Protein AF-A0A067THV4-F1 (afdb_monomer)

Structure (mmCIF, N/CA/C/O backbone):
data_AF-A0A067THV4-F1
#
_entry.id   AF-A0A067THV4-F1
#
loop_
_atom_site.group_PDB
_atom_site.id
_atom_site.type_symbol
_atom_site.label_atom_id
_atom_site.label_alt_id
_atom_site.label_comp_id
_atom_site.label_asym_id
_atom_site.label_entity_id
_atom_site.label_seq_id
_atom_site.pdbx_PDB_ins_code
_atom_site.Cartn_x
_atom_site.Cartn_y
_atom_site.Cartn_z
_atom_site.occupancy
_atom_site.B_iso_or_equiv
_atom_site.auth_seq_id
_atom_site.auth_comp_id
_atom_site.auth_asym_id
_atom_site.auth_atom_id
_atom_site.pdbx_PDB_model_num
ATOM 1 N N . MET A 1 1 ? 34.637 21.211 -22.367 1.00 72.75 1 MET A N 1
ATOM 2 C CA . MET A 1 1 ? 34.154 20.848 -21.027 1.00 72.75 1 MET A CA 1
ATOM 3 C C . MET A 1 1 ? 33.190 19.700 -21.210 1.00 72.75 1 MET A C 1
ATOM 5 O O . MET A 1 1 ? 32.245 19.847 -21.982 1.00 72.75 1 MET A O 1
ATOM 9 N N . ARG A 1 2 ? 33.504 18.542 -20.641 1.00 87.00 2 ARG A N 1
ATOM 10 C CA . ARG A 1 2 ? 32.624 17.372 -20.680 1.00 87.00 2 ARG A CA 1
ATOM 11 C C . ARG A 1 2 ? 31.538 17.516 -19.606 1.00 87.00 2 ARG A C 1
ATOM 13 O O . ARG A 1 2 ? 31.714 18.287 -18.666 1.00 87.00 2 ARG A O 1
ATOM 20 N N . VAL A 1 3 ? 30.398 16.843 -19.761 1.00 80.56 3 VAL A N 1
ATOM 21 C CA . VAL A 1 3 ? 29.237 17.043 -18.867 1.00 80.56 3 VAL A CA 1
ATOM 22 C C . VAL A 1 3 ? 29.552 16.629 -17.423 1.00 80.56 3 VAL A C 1
ATOM 24 O O . VAL A 1 3 ? 29.061 17.236 -16.476 1.00 80.56 3 VAL A O 1
ATOM 27 N N . GLU A 1 4 ? 30.442 15.651 -17.264 1.00 88.94 4 GLU A N 1
ATOM 28 C CA . GLU A 1 4 ? 30.955 15.153 -15.990 1.00 88.94 4 GLU A CA 1
ATOM 29 C C . GLU A 1 4 ? 31.920 16.121 -15.284 1.00 88.94 4 GLU A C 1
ATOM 31 O O . GLU A 1 4 ? 32.164 15.976 -14.092 1.00 88.94 4 GLU A O 1
ATOM 36 N N . GLU A 1 5 ? 32.456 17.117 -15.996 1.00 90.69 5 GLU A N 1
ATOM 37 C CA . GLU A 1 5 ? 33.380 18.124 -15.449 1.00 90.69 5 GLU A CA 1
ATOM 38 C C . GLU A 1 5 ? 32.636 19.348 -14.881 1.00 90.69 5 GLU A C 1
ATOM 40 O O . GLU A 1 5 ? 33.253 20.236 -14.290 1.00 90.69 5 GLU A O 1
ATOM 45 N N . GLY A 1 6 ? 31.317 19.424 -15.085 1.00 90.56 6 GLY A N 1
ATOM 46 C CA . GLY A 1 6 ? 30.455 20.462 -14.525 1.00 90.56 6 GLY A CA 1
ATOM 47 C C . GLY A 1 6 ? 30.050 20.183 -13.075 1.00 90.56 6 GLY A C 1
ATOM 48 O O . GLY A 1 6 ? 30.136 19.055 -12.590 1.00 90.56 6 GLY A O 1
ATOM 49 N N . PHE A 1 7 ? 29.561 21.217 -12.383 1.00 91.62 7 PHE A N 1
ATOM 50 C CA . PHE A 1 7 ? 28.980 21.074 -11.046 1.00 91.62 7 PHE A CA 1
ATOM 51 C C . PHE A 1 7 ? 27.815 20.076 -11.065 1.00 91.62 7 PHE A C 1
ATOM 53 O O . PHE A 1 7 ? 26.866 20.244 -11.831 1.00 91.62 7 PHE A O 1
ATOM 60 N N . GLN A 1 8 ? 27.882 19.067 -10.197 1.00 89.50 8 GLN A N 1
ATOM 61 C CA . GLN A 1 8 ? 26.819 18.085 -10.014 1.00 89.50 8 GLN A CA 1
ATOM 62 C C . GLN A 1 8 ? 26.039 18.425 -8.738 1.00 89.50 8 GLN A C 1
ATOM 64 O O . GLN A 1 8 ? 26.651 18.503 -7.667 1.00 89.50 8 GLN A O 1
ATOM 69 N N . PRO A 1 9 ? 24.714 18.641 -8.810 1.00 90.56 9 PRO A N 1
ATOM 70 C CA . PRO A 1 9 ? 23.911 18.845 -7.614 1.00 90.56 9 PRO A CA 1
ATOM 71 C C . PRO A 1 9 ? 23.927 17.581 -6.748 1.00 90.56 9 PRO A C 1
ATOM 73 O O . PRO A 1 9 ? 23.846 16.463 -7.257 1.00 90.56 9 PRO A O 1
ATOM 76 N N . ILE A 1 10 ? 24.016 17.761 -5.430 1.00 89.94 10 ILE A N 1
ATOM 77 C CA . ILE A 1 10 ? 23.895 16.656 -4.476 1.00 89.94 10 ILE A CA 1
ATOM 78 C C . ILE A 1 10 ? 22.423 16.214 -4.473 1.00 89.94 10 ILE A C 1
ATOM 80 O O . ILE A 1 10 ? 21.554 17.068 -4.265 1.00 89.94 10 ILE A O 1
ATOM 84 N N . PRO A 1 11 ? 22.118 14.925 -4.710 1.00 86.06 11 PRO A N 1
ATOM 85 C CA . PRO A 1 11 ? 20.751 14.428 -4.634 1.00 86.06 11 PRO A CA 1
ATOM 86 C C . PRO A 1 11 ? 20.144 14.674 -3.252 1.00 86.06 11 PRO A C 1
ATOM 88 O O . PRO A 1 11 ? 20.827 14.556 -2.233 1.00 86.06 11 PRO A O 1
ATOM 91 N N . PHE A 1 12 ? 18.853 14.998 -3.219 1.00 86.00 12 PHE A N 1
ATOM 92 C CA . PHE A 1 12 ? 18.123 15.105 -1.963 1.00 86.00 12 PHE A CA 1
ATOM 93 C C . PHE A 1 12 ? 18.044 13.724 -1.300 1.00 86.00 12 PHE A C 1
ATOM 95 O O . PHE A 1 12 ? 17.680 12.742 -1.949 1.00 86.00 12 PHE A O 1
ATOM 102 N N . LEU A 1 13 ? 18.426 13.647 -0.025 1.00 83.38 13 LEU A N 1
ATOM 103 C CA . LEU A 1 13 ? 18.338 12.420 0.756 1.00 83.38 13 LEU A CA 1
ATOM 104 C C . LEU A 1 13 ? 16.992 12.394 1.469 1.00 83.38 13 LEU A C 1
ATOM 106 O O . LEU A 1 13 ? 16.723 13.223 2.333 1.00 83.38 13 LEU A O 1
ATOM 110 N N . GLU A 1 14 ? 16.161 11.430 1.097 1.00 84.12 14 GLU A N 1
ATOM 111 C CA . GLU A 1 14 ? 14.929 11.121 1.812 1.00 84.12 14 GLU A CA 1
ATOM 112 C C . GLU A 1 14 ? 15.206 9.994 2.805 1.00 84.12 14 GLU A C 1
ATOM 114 O O . GLU A 1 14 ? 15.799 8.981 2.434 1.00 84.12 14 GLU A O 1
ATOM 119 N N . GLU A 1 15 ? 14.795 10.167 4.062 1.00 90.00 15 GLU A N 1
ATOM 120 C CA . GLU A 1 15 ? 15.000 9.157 5.103 1.00 90.00 15 GLU A CA 1
ATOM 121 C C . GLU A 1 15 ? 13.780 8.243 5.253 1.00 90.00 15 GLU A C 1
ATOM 123 O O . GLU A 1 15 ? 13.718 7.166 4.667 1.00 90.00 15 GLU A O 1
ATOM 128 N N . ASN A 1 16 ? 12.795 8.646 6.055 1.00 95.81 16 ASN A N 1
ATOM 129 C CA . ASN A 1 16 ? 11.623 7.837 6.359 1.00 95.81 16 ASN A CA 1
ATOM 130 C C . ASN A 1 16 ? 10.357 8.626 6.041 1.00 95.81 16 ASN A C 1
ATOM 132 O O . ASN A 1 16 ? 10.094 9.662 6.648 1.00 95.81 16 ASN A O 1
ATOM 136 N N . ALA A 1 17 ? 9.541 8.086 5.135 1.00 95.94 17 ALA A N 1
ATOM 137 C CA . ALA A 1 17 ? 8.349 8.761 4.628 1.00 95.94 17 ALA A CA 1
ATOM 138 C C . ALA A 1 17 ? 7.335 9.140 5.725 1.00 95.94 17 ALA A C 1
ATOM 140 O O . ALA A 1 17 ? 6.534 10.045 5.529 1.00 95.94 17 ALA A O 1
ATOM 141 N N . TYR A 1 18 ? 7.347 8.457 6.877 1.00 97.94 18 TYR A N 1
ATOM 142 C CA . TYR A 1 18 ? 6.470 8.777 8.000 1.00 97.94 18 TYR A CA 1
ATOM 143 C C . TYR A 1 18 ? 7.062 9.828 8.939 1.00 97.94 18 TYR A C 1
ATOM 145 O O . TYR A 1 18 ? 6.347 10.744 9.333 1.00 97.94 18 TYR A O 1
ATOM 153 N N . THR A 1 19 ? 8.330 9.696 9.346 1.00 97.06 19 THR A N 1
ATOM 154 C CA . THR A 1 19 ? 8.914 10.626 10.332 1.00 97.06 19 THR A CA 1
ATOM 155 C C . THR A 1 19 ? 9.273 11.975 9.730 1.00 97.06 19 THR A C 1
ATOM 157 O O . THR A 1 19 ? 9.206 12.970 10.446 1.00 97.06 19 THR A O 1
ATOM 160 N N . GLU A 1 20 ? 9.597 11.999 8.437 1.00 95.31 20 GLU A N 1
ATOM 161 C CA . GLU A 1 20 ? 9.913 13.223 7.697 1.00 95.31 20 GLU A CA 1
ATOM 162 C C . GLU A 1 20 ? 8.662 13.945 7.178 1.00 95.31 20 GLU A C 1
ATOM 164 O O . GLU A 1 20 ? 8.755 15.086 6.726 1.00 95.31 20 GLU A O 1
ATOM 169 N N . ASP A 1 21 ? 7.475 13.328 7.262 1.00 96.19 21 ASP A N 1
ATOM 170 C CA . ASP A 1 21 ? 6.233 14.035 6.952 1.00 96.19 21 ASP A CA 1
ATOM 171 C C . ASP A 1 21 ? 5.972 15.108 8.031 1.00 96.19 21 ASP A C 1
ATOM 173 O O . ASP A 1 21 ? 5.821 14.785 9.217 1.00 96.19 21 ASP A O 1
ATOM 177 N N . PRO A 1 22 ? 5.872 16.396 7.652 1.00 95.50 22 PRO A N 1
ATOM 178 C CA . PRO A 1 22 ? 5.784 17.494 8.611 1.00 95.50 22 PRO A CA 1
ATOM 179 C C . PRO A 1 22 ? 4.465 17.527 9.398 1.00 95.50 22 PRO A C 1
ATOM 181 O O . PRO A 1 22 ? 4.359 18.240 10.400 1.00 95.50 22 PRO A O 1
ATOM 184 N N . VAL A 1 23 ? 3.434 16.803 8.954 1.00 97.69 23 VAL A N 1
ATOM 185 C CA . VAL A 1 23 ? 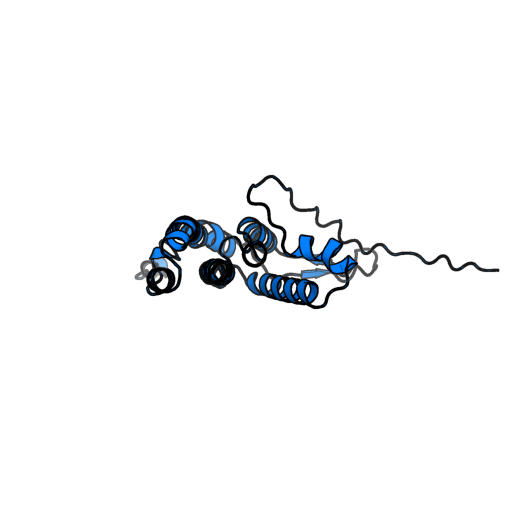2.068 16.911 9.482 1.00 97.69 23 VAL A CA 1
ATOM 186 C C . VAL A 1 23 ? 1.540 15.575 9.987 1.00 97.69 23 VAL A C 1
ATOM 188 O O . VAL A 1 23 ? 0.909 15.541 11.048 1.00 97.69 23 VAL A O 1
ATOM 191 N N . LEU A 1 24 ? 1.772 14.481 9.263 1.00 97.75 24 LEU A N 1
ATOM 192 C CA . LEU A 1 24 ? 1.108 13.200 9.482 1.00 97.75 24 LEU A CA 1
ATOM 193 C C . LEU A 1 24 ? 1.295 12.656 10.911 1.00 97.75 24 LEU A C 1
ATOM 195 O O . LEU A 1 24 ? 0.271 12.398 11.554 1.00 97.75 24 LEU A O 1
ATOM 199 N N . PRO A 1 25 ? 2.512 12.550 11.490 1.00 97.75 25 PRO A N 1
ATOM 200 C CA . PRO A 1 25 ? 2.673 12.034 12.853 1.00 97.75 25 PRO A CA 1
ATOM 201 C C . PRO A 1 25 ? 1.935 12.874 13.902 1.00 97.75 25 PRO A C 1
ATOM 203 O O . PRO A 1 25 ? 1.222 12.346 14.761 1.00 97.75 25 PRO A O 1
ATOM 206 N N . SER A 1 26 ? 2.056 14.201 13.803 1.00 97.75 26 SER A N 1
ATOM 207 C CA . SER A 1 26 ? 1.404 15.152 14.711 1.00 97.75 26 SER A CA 1
ATOM 208 C C . SER A 1 26 ? -0.121 15.110 14.588 1.00 97.75 26 SER A C 1
ATOM 210 O O . SER A 1 26 ? -0.836 15.198 15.591 1.00 97.75 26 SER A O 1
ATOM 212 N N . LEU A 1 27 ? -0.638 14.936 13.369 1.00 98.06 27 LEU A N 1
ATOM 213 C CA . LEU A 1 27 ? -2.065 14.802 13.104 1.00 98.06 27 LEU A CA 1
ATOM 214 C C . LEU A 1 27 ? -2.627 13.507 13.697 1.00 98.06 27 LEU A C 1
ATOM 216 O O . LEU A 1 27 ? -3.656 13.554 14.376 1.00 98.06 27 LEU A O 1
ATOM 220 N N . LEU A 1 28 ? -1.958 12.370 13.490 1.00 98.06 28 LEU A N 1
ATOM 221 C CA . LEU A 1 28 ? -2.397 11.081 14.031 1.00 98.06 28 LEU A CA 1
ATOM 222 C C . LEU A 1 28 ? -2.377 11.083 15.559 1.00 98.06 28 LEU A C 1
ATOM 224 O O . LEU A 1 28 ? -3.364 10.690 16.175 1.00 98.06 28 LEU A O 1
ATOM 228 N N . LYS A 1 29 ? -1.321 11.627 16.176 1.00 97.50 29 LYS A N 1
ATOM 229 C CA . LYS A 1 29 ? -1.223 11.765 17.636 1.00 97.50 29 LYS A CA 1
ATOM 230 C C . LYS A 1 29 ? -2.372 12.579 18.243 1.00 97.50 29 LYS A C 1
ATOM 232 O O . LYS A 1 29 ? -2.762 12.334 19.380 1.00 97.50 29 LYS A O 1
ATOM 237 N N . ARG A 1 30 ?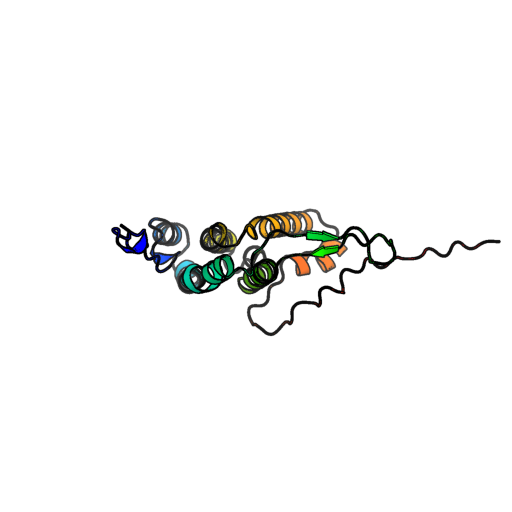 -2.908 13.561 17.506 1.00 97.56 30 ARG A N 1
ATOM 238 C CA . ARG A 1 30 ? -4.024 14.413 17.955 1.00 97.56 30 ARG A CA 1
ATOM 239 C C . ARG A 1 30 ? -5.402 13.799 17.702 1.00 97.56 30 ARG A C 1
ATOM 241 O O . ARG A 1 30 ? -6.339 14.107 18.431 1.00 97.56 30 ARG A O 1
ATOM 248 N N . THR A 1 31 ? -5.546 13.004 16.645 1.00 97.25 31 THR A N 1
ATOM 249 C CA . THR A 1 31 ? -6.852 12.519 16.160 1.00 97.25 31 THR A CA 1
ATOM 250 C C . THR A 1 31 ? -7.160 11.076 16.550 1.00 97.25 31 THR A C 1
ATOM 252 O O . THR A 1 31 ? -8.319 10.668 16.487 1.00 97.25 31 THR A O 1
ATOM 255 N N . ILE A 1 32 ? -6.153 10.307 16.964 1.00 97.56 32 ILE A N 1
ATOM 256 C CA . ILE A 1 32 ? -6.287 8.911 17.381 1.00 97.56 32 ILE A CA 1
ATOM 257 C C . ILE A 1 32 ? -6.033 8.8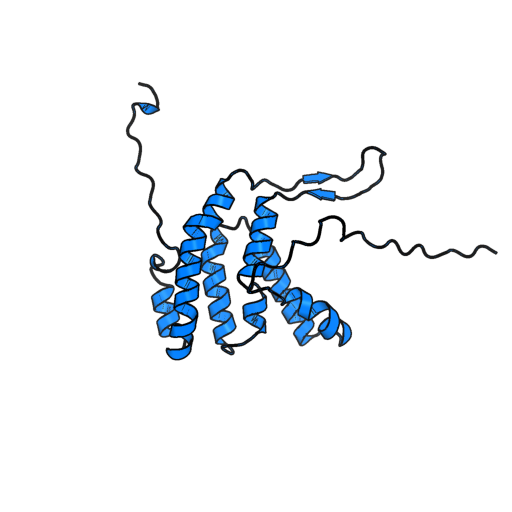14 18.895 1.00 97.56 32 ILE A C 1
ATOM 259 O O . ILE A 1 32 ? -5.068 9.407 19.382 1.00 97.56 32 ILE A O 1
ATOM 263 N N . PRO A 1 33 ? -6.855 8.062 19.656 1.00 98.12 33 PRO A N 1
ATOM 264 C CA . PRO A 1 33 ? -6.625 7.809 21.073 1.00 98.12 33 PRO A CA 1
ATOM 265 C C . PRO A 1 33 ? -5.209 7.302 21.351 1.00 98.12 33 PRO A C 1
ATOM 267 O O . PRO A 1 33 ? -4.705 6.431 20.643 1.00 98.12 33 PRO A O 1
ATOM 270 N N . THR A 1 34 ? -4.589 7.802 22.421 1.00 98.12 34 THR A N 1
ATOM 271 C CA . THR A 1 34 ? -3.183 7.523 22.759 1.00 98.12 34 THR A CA 1
ATOM 272 C C . THR A 1 34 ? -2.849 6.032 22.796 1.00 98.12 34 THR A C 1
ATOM 274 O O . THR A 1 34 ? -1.803 5.640 22.288 1.00 98.12 34 THR A O 1
ATOM 277 N N . SER A 1 35 ? -3.735 5.197 23.351 1.00 97.81 35 SER A N 1
ATOM 278 C CA . SER A 1 35 ? -3.538 3.742 23.416 1.00 97.81 35 SER A CA 1
ATOM 279 C C . SER A 1 35 ? -3.438 3.104 22.029 1.00 97.81 35 SER A C 1
ATOM 281 O O . SER A 1 35 ? -2.560 2.284 21.790 1.00 97.81 35 SER A O 1
ATOM 283 N N . ILE A 1 36 ? -4.293 3.524 21.094 1.00 98.00 36 ILE A N 1
ATOM 284 C CA . ILE A 1 36 ? -4.290 3.038 19.710 1.00 98.00 36 ILE A CA 1
ATOM 285 C C . ILE A 1 36 ? -3.069 3.584 18.967 1.00 98.00 36 ILE A C 1
ATOM 287 O O . ILE A 1 36 ? -2.392 2.835 18.267 1.00 98.00 36 ILE A O 1
ATOM 291 N N . PHE A 1 37 ? -2.762 4.874 19.135 1.00 98.19 37 PHE A N 1
ATOM 292 C CA . PHE A 1 37 ? -1.610 5.511 18.494 1.00 98.19 37 PHE A CA 1
ATOM 293 C C . PHE A 1 37 ? -0.296 4.800 18.849 1.00 98.19 37 PHE A C 1
ATOM 295 O O . PHE A 1 37 ? 0.498 4.509 17.958 1.00 98.19 37 PHE A O 1
ATOM 302 N N . GLN A 1 38 ? -0.108 4.441 20.123 1.00 97.88 38 GLN A N 1
ATOM 303 C CA . GLN A 1 38 ? 1.061 3.688 20.591 1.00 97.88 38 GLN A CA 1
ATOM 304 C C . GLN A 1 38 ? 1.197 2.304 19.938 1.00 97.88 38 GLN A C 1
ATOM 306 O O . GLN A 1 38 ? 2.316 1.820 19.785 1.00 97.88 38 GLN A O 1
ATOM 311 N N . GLU A 1 39 ? 0.091 1.676 19.528 1.00 97.44 39 GLU A N 1
ATOM 312 C CA . GLU A 1 39 ? 0.132 0.400 18.808 1.00 97.44 39 GLU A CA 1
ATOM 313 C C . GLU A 1 39 ? 0.446 0.554 17.314 1.00 97.44 39 GLU A C 1
ATOM 315 O O . GLU A 1 39 ? 1.145 -0.291 16.755 1.00 97.44 39 GLU A O 1
ATOM 320 N N . ILE A 1 40 ? -0.076 1.593 16.649 1.00 97.62 40 ILE A N 1
ATOM 321 C CA . ILE A 1 40 ? 0.049 1.740 15.186 1.00 97.62 40 ILE A CA 1
ATOM 322 C C . ILE A 1 40 ? 1.298 2.514 14.752 1.00 97.62 40 ILE A C 1
ATOM 324 O O . ILE A 1 40 ? 1.806 2.286 13.656 1.00 97.62 40 ILE A O 1
ATOM 328 N N . GLU A 1 41 ? 1.810 3.425 15.584 1.00 98.19 41 GLU A N 1
ATOM 329 C CA . GLU A 1 41 ? 2.965 4.263 15.242 1.00 98.19 41 GLU A CA 1
ATOM 330 C C . GLU A 1 41 ? 4.231 3.442 14.925 1.00 98.19 41 GLU A C 1
ATOM 332 O O . GLU A 1 41 ? 4.905 3.771 13.944 1.00 98.19 41 GLU A O 1
ATOM 337 N N . PRO A 1 42 ? 4.569 2.364 15.666 1.00 98.44 42 PRO A N 1
ATOM 338 C CA . PRO A 1 42 ? 5.707 1.520 15.310 1.00 98.44 42 PRO A CA 1
ATOM 339 C C . PRO A 1 42 ? 5.582 0.901 13.911 1.00 98.44 42 PRO A C 1
ATOM 341 O O . PRO A 1 42 ? 6.576 0.847 13.185 1.00 98.44 42 PRO A O 1
ATOM 344 N N . ASP A 1 43 ? 4.375 0.483 13.504 1.00 97.88 43 ASP A N 1
ATOM 345 C CA . ASP A 1 43 ? 4.156 -0.050 12.154 1.00 97.88 43 ASP A CA 1
ATOM 346 C C . ASP A 1 43 ? 4.299 1.035 11.087 1.00 97.88 43 ASP A C 1
ATOM 348 O O . ASP A 1 43 ? 4.932 0.797 10.064 1.00 97.88 43 ASP A O 1
ATOM 352 N N . LEU A 1 44 ? 3.781 2.241 11.337 1.00 98.25 44 LEU A N 1
ATOM 353 C CA . LEU A 1 44 ? 3.910 3.376 10.417 1.00 98.25 44 LEU A CA 1
ATOM 354 C C . LEU A 1 44 ? 5.371 3.800 10.227 1.00 98.25 44 LEU A C 1
ATOM 356 O O . LEU A 1 44 ? 5.787 4.045 9.099 1.00 98.25 44 LEU A O 1
ATOM 360 N N . LYS A 1 45 ? 6.175 3.815 11.299 1.00 98.25 45 LYS A N 1
ATOM 361 C CA . LYS A 1 45 ? 7.624 4.073 11.221 1.00 98.25 45 LYS A CA 1
ATOM 362 C C . LYS A 1 45 ? 8.347 2.996 10.420 1.00 98.25 45 LYS A C 1
ATOM 364 O O . LYS A 1 45 ? 9.141 3.333 9.544 1.00 98.25 45 LYS A O 1
ATOM 369 N N . ARG A 1 46 ? 8.066 1.714 10.686 1.00 97.81 46 ARG A N 1
ATOM 370 C CA . ARG A 1 46 ? 8.623 0.595 9.906 1.00 97.81 46 ARG A CA 1
ATOM 371 C C . ARG A 1 46 ? 8.252 0.736 8.431 1.00 97.81 46 ARG A C 1
ATOM 373 O O . ARG A 1 46 ? 9.125 0.663 7.573 1.00 97.81 46 ARG A O 1
ATOM 380 N N . PHE A 1 47 ? 6.972 0.947 8.147 1.00 97.31 47 PHE A N 1
ATOM 381 C CA . PHE A 1 47 ? 6.468 1.014 6.784 1.00 97.31 47 PHE A CA 1
ATOM 382 C C . PHE A 1 47 ? 7.012 2.235 6.033 1.00 97.31 47 PHE A C 1
ATOM 384 O O . PHE A 1 47 ? 7.420 2.102 4.886 1.00 97.31 47 PHE A O 1
ATOM 391 N N . GLY A 1 48 ? 7.131 3.392 6.689 1.00 97.38 48 GLY A N 1
ATOM 392 C CA . GLY A 1 48 ? 7.752 4.584 6.107 1.00 97.38 48 GLY A CA 1
ATOM 393 C C . GLY A 1 48 ? 9.229 4.395 5.735 1.00 97.38 48 GLY A C 1
ATOM 394 O O . GLY A 1 48 ? 9.673 4.943 4.730 1.00 97.38 48 GLY A O 1
ATOM 395 N N . ALA A 1 49 ? 9.982 3.574 6.479 1.00 96.56 49 ALA A N 1
ATOM 396 C CA . ALA A 1 49 ? 11.342 3.186 6.090 1.00 96.56 49 ALA A CA 1
ATOM 397 C C . ALA A 1 49 ? 11.345 2.206 4.901 1.00 96.56 49 ALA A C 1
ATOM 399 O O . ALA A 1 49 ? 12.200 2.285 4.019 1.00 96.56 49 ALA A O 1
ATOM 400 N N . GLU A 1 50 ? 10.382 1.281 4.851 1.00 95.44 50 GLU A N 1
ATOM 401 C CA . GLU A 1 50 ? 10.234 0.324 3.748 1.00 95.44 50 GLU A CA 1
ATOM 402 C C . GLU A 1 50 ? 9.859 1.011 2.427 1.00 95.44 50 GLU A C 1
ATOM 404 O O . GLU A 1 50 ? 10.353 0.604 1.373 1.00 95.44 50 GLU A O 1
ATOM 409 N N . VAL A 1 51 ? 9.058 2.082 2.478 1.00 95.25 51 VAL A N 1
ATOM 410 C CA . VAL A 1 51 ? 8.731 2.917 1.310 1.00 95.25 51 VAL A CA 1
ATOM 411 C C . VAL A 1 51 ? 10.005 3.415 0.628 1.00 95.25 51 VAL A C 1
ATOM 413 O O . VAL A 1 51 ? 10.216 3.160 -0.557 1.00 95.25 51 VAL A O 1
ATOM 416 N N . VAL A 1 52 ? 10.890 4.055 1.389 1.00 93.56 52 VAL A N 1
ATOM 417 C CA . VAL A 1 52 ? 12.103 4.676 0.841 1.00 93.56 52 VAL A CA 1
ATOM 418 C C . VAL A 1 52 ? 13.139 3.631 0.419 1.00 93.56 52 VAL A C 1
ATOM 420 O O . VAL A 1 52 ? 13.810 3.795 -0.596 1.00 93.56 52 VAL A O 1
ATOM 423 N N . THR A 1 53 ? 13.266 2.531 1.166 1.00 92.00 53 THR A N 1
ATOM 424 C CA . THR A 1 53 ? 14.327 1.535 0.928 1.00 92.00 53 THR A CA 1
ATOM 425 C C . THR A 1 53 ? 13.957 0.456 -0.083 1.00 92.00 53 THR A C 1
ATOM 427 O O . THR 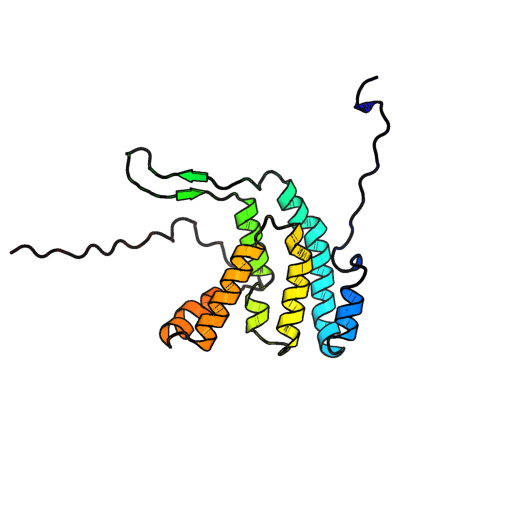A 1 53 ? 14.792 0.062 -0.892 1.00 92.00 53 THR A O 1
ATOM 430 N N . THR A 1 54 ? 12.728 -0.060 -0.032 1.00 91.44 54 THR A N 1
ATOM 431 C CA . THR A 1 54 ? 12.310 -1.246 -0.796 1.00 91.44 54 THR A CA 1
ATOM 432 C C . THR A 1 54 ? 11.361 -0.875 -1.924 1.00 91.44 54 THR A C 1
ATOM 434 O O . THR A 1 54 ? 11.570 -1.286 -3.063 1.00 91.44 54 THR A O 1
ATOM 437 N N . ILE A 1 55 ? 10.321 -0.094 -1.627 1.00 92.94 55 ILE A N 1
ATOM 438 C CA . ILE A 1 55 ? 9.255 0.224 -2.591 1.00 92.94 55 ILE A CA 1
ATOM 439 C C . ILE A 1 55 ? 9.798 1.131 -3.694 1.00 92.94 55 ILE A C 1
ATOM 441 O O . ILE A 1 55 ? 9.633 0.822 -4.873 1.00 92.94 55 ILE A O 1
ATOM 445 N N . ARG A 1 56 ? 10.522 2.187 -3.321 1.00 92.25 56 ARG A N 1
ATOM 446 C CA . ARG A 1 56 ? 11.166 3.088 -4.279 1.00 92.25 56 ARG A CA 1
ATOM 447 C C . ARG A 1 56 ? 12.248 2.393 -5.098 1.00 92.25 56 ARG A C 1
ATOM 449 O O . ARG A 1 56 ? 12.254 2.490 -6.319 1.00 92.25 56 ARG A O 1
ATOM 456 N N . ALA A 1 57 ? 13.093 1.589 -4.452 1.00 91.38 57 ALA A N 1
ATOM 457 C CA . ALA A 1 57 ? 14.093 0.794 -5.163 1.00 91.38 57 ALA A CA 1
ATOM 458 C C . ALA A 1 57 ? 13.450 -0.159 -6.187 1.00 91.38 57 ALA A C 1
ATOM 460 O O . ALA A 1 57 ? 13.971 -0.322 -7.288 1.00 91.38 57 ALA A O 1
ATOM 461 N N . LEU A 1 58 ? 12.301 -0.762 -5.864 1.00 92.19 58 LEU A N 1
ATOM 462 C CA . LEU A 1 58 ? 11.543 -1.586 -6.804 1.00 92.19 58 LEU A CA 1
ATOM 463 C C . LEU A 1 58 ? 10.982 -0.761 -7.971 1.00 92.19 58 LEU A C 1
ATOM 465 O O . LEU A 1 58 ? 11.072 -1.212 -9.117 1.00 92.19 58 LEU A O 1
ATOM 469 N N . ALA A 1 59 ? 10.442 0.431 -7.702 1.00 89.62 59 ALA A N 1
ATOM 470 C CA . ALA A 1 59 ? 9.965 1.350 -8.735 1.00 89.62 59 ALA A CA 1
ATOM 471 C C . ALA A 1 59 ? 11.081 1.689 -9.740 1.00 89.62 59 ALA A C 1
ATOM 473 O O . ALA A 1 59 ? 10.861 1.599 -10.949 1.00 89.62 59 ALA A O 1
ATOM 474 N N . ASP A 1 60 ? 12.289 1.948 -9.236 1.00 89.06 60 ASP A N 1
ATOM 475 C CA . ASP A 1 60 ? 13.447 2.376 -10.029 1.00 89.06 60 ASP A CA 1
ATOM 476 C C . ASP A 1 60 ? 14.260 1.214 -10.631 1.00 89.06 60 ASP A C 1
ATOM 478 O O . ASP A 1 60 ? 15.100 1.418 -11.507 1.00 89.06 60 ASP A O 1
ATOM 482 N N . SER A 1 61 ? 14.004 -0.031 -10.215 1.00 88.75 61 SER A N 1
ATOM 483 C CA . SER A 1 61 ? 14.797 -1.221 -10.586 1.00 88.75 61 SER A CA 1
ATOM 484 C C . SER A 1 61 ? 14.741 -1.632 -12.068 1.00 88.75 61 SER A C 1
ATOM 486 O O . SER A 1 61 ? 15.294 -2.666 -12.445 1.00 88.75 61 SER A O 1
ATOM 488 N N . GLY A 1 62 ? 14.009 -0.903 -12.916 1.00 90.62 62 GLY A N 1
ATOM 489 C CA . GLY A 1 62 ? 13.720 -1.295 -14.302 1.00 90.62 62 GLY A CA 1
ATOM 490 C C . GLY A 1 62 ? 12.773 -2.498 -14.431 1.00 90.62 62 GLY A C 1
ATOM 491 O O . GLY A 1 62 ? 12.349 -2.837 -15.537 1.00 90.62 62 GLY A O 1
ATOM 492 N N . LYS A 1 63 ? 12.376 -3.127 -13.314 1.00 91.81 63 LYS A N 1
ATOM 493 C CA . LYS A 1 63 ? 11.351 -4.182 -13.276 1.00 91.81 63 LYS A CA 1
ATOM 494 C C . LYS A 1 63 ? 9.932 -3.652 -13.457 1.00 91.81 63 LYS A C 1
ATOM 496 O O . LYS A 1 63 ? 9.012 -4.457 -13.605 1.00 91.81 63 LYS A O 1
ATOM 501 N N . CYS A 1 64 ? 9.746 -2.335 -13.416 1.00 92.75 64 CYS A N 1
ATOM 502 C CA . CYS A 1 64 ? 8.476 -1.658 -13.633 1.00 92.75 64 CYS A CA 1
ATOM 503 C C . CYS A 1 64 ? 8.419 -1.130 -15.068 1.00 92.75 64 CYS A C 1
ATOM 505 O O . CYS A 1 64 ? 9.200 -0.275 -15.468 1.00 92.75 64 CYS A O 1
ATOM 507 N N . PHE A 1 65 ? 7.489 -1.661 -15.857 1.00 91.81 65 PHE A N 1
ATOM 508 C CA . PHE A 1 65 ? 7.249 -1.231 -17.232 1.00 91.81 65 PHE A CA 1
ATOM 509 C C . PHE A 1 65 ? 5.755 -1.325 -17.575 1.00 91.81 65 PHE A C 1
ATOM 511 O O . PHE A 1 65 ? 5.036 -2.110 -16.940 1.00 91.81 65 PHE A O 1
ATOM 518 N N . PRO A 1 66 ? 5.272 -0.548 -18.566 1.00 94.38 66 PRO A N 1
ATOM 519 C CA . PRO A 1 66 ? 3.871 -0.573 -18.975 1.00 94.38 66 PRO A CA 1
ATOM 520 C C . PRO A 1 66 ? 3.405 -1.974 -19.404 1.00 94.38 66 PRO A C 1
ATOM 522 O O . PRO A 1 66 ? 4.181 -2.721 -20.012 1.00 94.38 66 PRO A O 1
ATOM 525 N N . PRO A 1 67 ? 2.144 -2.345 -19.120 1.00 95.06 67 PRO A N 1
ATOM 526 C CA . PRO A 1 67 ? 1.618 -3.651 -19.487 1.00 95.06 67 PRO A CA 1
ATOM 527 C C . PRO A 1 6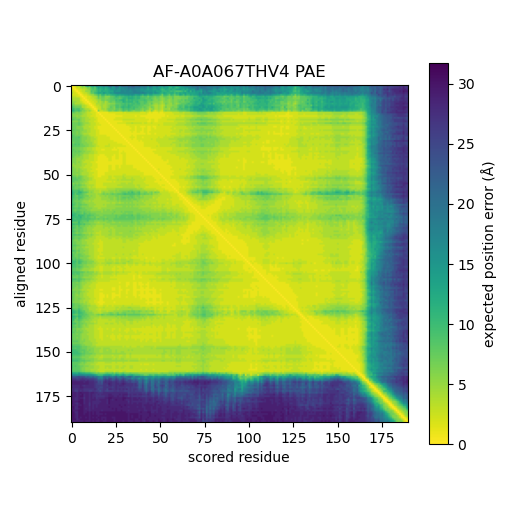7 ? 1.497 -3.813 -21.008 1.00 95.06 67 PRO A C 1
ATOM 529 O O . PRO A 1 67 ? 1.332 -2.840 -21.747 1.00 95.06 67 PRO A O 1
ATOM 532 N N . LYS A 1 68 ? 1.538 -5.062 -21.478 1.00 97.06 68 LYS A N 1
ATOM 533 C CA . LYS A 1 68 ? 1.356 -5.430 -22.891 1.00 97.06 68 LYS A CA 1
ATOM 534 C C . LYS A 1 68 ? 0.137 -6.330 -23.047 1.00 97.06 68 LYS A C 1
ATOM 536 O O . LYS A 1 68 ? -0.069 -7.219 -22.230 1.00 97.06 68 LYS A O 1
ATOM 541 N N . LEU A 1 69 ? -0.641 -6.122 -24.107 1.00 98.12 69 LEU A N 1
ATOM 542 C CA . LEU A 1 69 ? -1.775 -6.978 -24.455 1.00 98.12 69 LEU A CA 1
ATOM 543 C C . LEU A 1 69 ? -1.415 -7.858 -25.655 1.00 98.12 69 LEU A C 1
ATOM 545 O O . LEU A 1 69 ? -1.139 -7.348 -26.741 1.00 98.12 69 LEU A O 1
ATOM 549 N N . LEU A 1 70 ? -1.467 -9.172 -25.468 1.00 97.56 70 LEU A N 1
ATOM 550 C CA . LEU A 1 70 ? -1.368 -10.166 -26.530 1.00 97.56 70 LEU A CA 1
ATOM 551 C C . LEU A 1 70 ? -2.771 -10.663 -26.861 1.00 97.56 70 LEU A C 1
ATOM 553 O O . LEU A 1 70 ? -3.380 -11.415 -26.107 1.00 97.56 70 LEU A O 1
ATOM 557 N N . GLN A 1 71 ? -3.304 -10.229 -27.998 1.00 98.56 71 GLN A N 1
ATOM 558 C CA . GLN A 1 71 ? -4.670 -10.589 -28.373 1.00 98.56 71 GLN A CA 1
ATOM 559 C C . GLN A 1 71 ? -4.765 -12.015 -28.922 1.00 98.56 71 GLN A C 1
ATOM 561 O O . GLN A 1 71 ? -5.762 -12.684 -28.664 1.00 98.56 71 GLN A O 1
ATOM 566 N N . TYR A 1 72 ? -3.744 -12.490 -29.638 1.00 98.31 72 TYR A N 1
ATOM 567 C CA . TYR A 1 72 ? -3.747 -13.797 -30.298 1.00 98.31 72 TYR A CA 1
ATOM 568 C C . TYR A 1 72 ? -2.489 -14.604 -29.972 1.00 98.31 72 TYR A C 1
ATOM 570 O O . TYR A 1 72 ? -1.410 -14.031 -29.816 1.00 98.31 72 TYR A O 1
ATOM 578 N N . ASP A 1 73 ? -2.637 -15.928 -29.889 1.00 97.00 73 ASP A N 1
ATOM 579 C CA . ASP A 1 73 ? -1.515 -16.864 -29.807 1.00 97.00 73 ASP A CA 1
ATOM 580 C C . ASP A 1 73 ? -0.828 -17.050 -31.176 1.00 97.00 73 ASP A C 1
ATOM 582 O O . ASP A 1 73 ? -1.283 -16.563 -32.216 1.00 97.00 73 ASP A O 1
ATOM 586 N N . GLN A 1 74 ? 0.272 -17.803 -31.194 1.00 97.25 74 GLN A N 1
ATOM 587 C CA . GLN A 1 74 ? 1.041 -18.126 -32.402 1.00 97.25 74 GLN A CA 1
ATOM 588 C C . GLN A 1 74 ? 0.280 -18.987 -33.433 1.00 97.25 74 GLN A C 1
ATOM 590 O O . GLN A 1 74 ? 0.802 -19.249 -34.513 1.00 97.25 74 GLN A O 1
ATOM 595 N N . TRP A 1 75 ? -0.939 -19.430 -33.112 1.00 97.75 75 TRP A N 1
ATOM 596 C CA . TRP A 1 75 ? -1.828 -20.212 -33.975 1.00 97.75 75 TRP A CA 1
ATOM 597 C C . TRP A 1 75 ? -3.073 -19.423 -34.411 1.00 97.75 75 TRP A C 1
ATOM 599 O O . TRP A 1 75 ? -3.988 -20.002 -34.997 1.00 97.75 75 TRP A O 1
ATOM 609 N N . GLY A 1 76 ? -3.135 -18.120 -34.121 1.00 97.56 76 GLY A N 1
ATOM 610 C CA . GLY A 1 76 ? -4.267 -17.261 -34.468 1.00 97.56 76 GLY A CA 1
ATOM 611 C C . GLY A 1 76 ? -5.494 -17.420 -33.563 1.00 97.56 76 GLY A C 1
ATOM 612 O O . GLY A 1 76 ? -6.564 -16.916 -33.904 1.00 97.56 76 GLY A O 1
ATOM 613 N N . ARG A 1 77 ? -5.386 -18.094 -32.409 1.00 98.12 77 ARG A N 1
ATOM 614 C CA . ARG A 1 77 ? -6.477 -18.186 -31.424 1.00 98.12 77 ARG A CA 1
ATOM 615 C C . ARG A 1 77 ? -6.507 -16.934 -30.557 1.00 98.12 77 ARG A C 1
ATOM 617 O O . ARG A 1 77 ? -5.463 -16.491 -30.090 1.00 98.12 77 ARG A O 1
ATOM 624 N N . ARG A 1 78 ? -7.696 -16.380 -30.309 1.00 97.94 78 ARG A N 1
ATOM 625 C CA . ARG A 1 78 ? -7.879 -15.245 -29.389 1.00 97.94 78 ARG A CA 1
ATOM 626 C C . ARG A 1 78 ? -7.579 -15.676 -27.945 1.00 97.94 78 ARG A C 1
ATOM 628 O O . ARG A 1 78 ? -8.177 -16.646 -27.487 1.00 97.94 78 ARG A O 1
ATOM 635 N N . ILE A 1 79 ? -6.691 -14.961 -27.247 1.00 97.94 79 ILE A N 1
ATOM 636 C CA . ILE A 1 79 ? -6.289 -15.252 -25.854 1.00 97.94 79 ILE A CA 1
ATOM 637 C C . ILE A 1 79 ? -6.433 -14.068 -24.887 1.00 97.94 79 ILE A C 1
ATOM 639 O O . ILE A 1 79 ? -6.631 -14.308 -23.702 1.00 97.94 79 ILE A O 1
ATOM 643 N N . ASP A 1 80 ? -6.344 -12.822 -25.370 1.00 97.94 80 ASP A N 1
ATOM 644 C CA . ASP A 1 80 ? -6.432 -11.608 -24.537 1.00 97.94 80 ASP A CA 1
ATOM 645 C C . ASP A 1 80 ? -5.518 -11.614 -23.289 1.00 97.94 80 ASP A C 1
ATOM 647 O O . ASP A 1 80 ? -5.925 -11.229 -22.192 1.00 97.94 80 ASP A O 1
ATOM 651 N N . ASP A 1 81 ? -4.261 -12.040 -23.451 1.00 97.75 81 ASP A N 1
ATOM 652 C CA . ASP A 1 81 ? -3.285 -12.116 -22.359 1.00 97.75 81 ASP A CA 1
ATOM 653 C C . ASP A 1 81 ? -2.713 -10.727 -22.028 1.00 97.75 81 ASP A C 1
ATOM 655 O O . ASP A 1 81 ? -2.021 -10.102 -22.840 1.00 97.75 81 ASP A O 1
ATOM 659 N N . LEU A 1 82 ? -3.008 -10.236 -20.820 1.00 97.00 82 LEU A N 1
ATOM 660 C CA . LEU A 1 82 ? -2.474 -8.984 -20.287 1.00 97.00 82 LEU A CA 1
ATOM 661 C C . LEU A 1 82 ? -1.202 -9.252 -19.476 1.00 97.00 82 LEU A C 1
ATOM 663 O O . LEU A 1 82 ? -1.235 -9.619 -18.297 1.00 97.00 82 LEU A O 1
ATOM 667 N N . GLN A 1 83 ? -0.062 -8.970 -20.088 1.00 96.69 83 GLN A N 1
ATOM 668 C CA . GLN A 1 83 ? 1.244 -9.132 -19.474 1.00 96.69 83 GLN A CA 1
ATOM 669 C C . GLN A 1 83 ? 1.606 -7.906 -18.648 1.00 96.69 83 GLN A C 1
ATOM 671 O O . GLN A 1 83 ? 1.812 -6.810 -19.168 1.00 96.69 83 GLN A O 1
ATOM 676 N N . THR A 1 84 ? 1.706 -8.110 -17.341 1.00 95.94 84 THR A N 1
ATOM 677 C CA . THR A 1 84 ? 2.143 -7.095 -16.379 1.00 95.94 84 THR A CA 1
ATOM 678 C C . THR A 1 84 ? 3.623 -7.245 -16.053 1.00 95.94 84 THR A C 1
ATOM 680 O O . THR A 1 84 ? 4.199 -8.331 -16.187 1.00 95.94 84 THR A O 1
ATOM 683 N N . SER A 1 85 ? 4.239 -6.154 -15.605 1.00 95.44 85 SER A N 1
ATOM 684 C CA . SER A 1 85 ? 5.625 -6.158 -15.155 1.00 95.44 85 SER A CA 1
ATOM 685 C C . SER A 1 85 ? 5.801 -6.938 -13.846 1.00 95.44 85 SER A C 1
ATOM 687 O O . SER A 1 85 ? 4.847 -7.153 -13.091 1.00 95.44 85 SER A O 1
ATOM 689 N N . GLU A 1 86 ? 7.017 -7.421 -13.588 1.00 94.81 86 GLU A N 1
ATOM 690 C CA . GLU A 1 86 ? 7.329 -8.118 -12.334 1.00 94.81 86 GLU A CA 1
ATOM 691 C C . GLU A 1 86 ? 7.172 -7.170 -11.144 1.00 94.81 86 GLU A C 1
ATOM 693 O O . GLU A 1 86 ? 6.493 -7.527 -10.183 1.00 94.81 86 GLU A O 1
ATOM 698 N N . GLY A 1 87 ? 7.670 -5.934 -11.268 1.00 94.44 87 GLY A N 1
ATOM 699 C CA . GLY A 1 87 ? 7.547 -4.926 -10.219 1.00 94.44 87 GLY A CA 1
ATOM 700 C C . GLY A 1 87 ? 6.094 -4.607 -9.867 1.00 94.44 87 GLY A C 1
ATOM 701 O O . GLY A 1 87 ? 5.741 -4.547 -8.694 1.00 94.44 87 GLY A O 1
ATOM 702 N N . TRP A 1 88 ? 5.195 -4.546 -10.857 1.00 94.25 88 TRP A N 1
ATOM 703 C CA . TRP A 1 88 ? 3.760 -4.390 -10.592 1.00 94.25 88 TRP A CA 1
ATOM 704 C C . TRP A 1 88 ? 3.166 -5.546 -9.773 1.00 94.25 88 TRP A C 1
ATOM 706 O O . TRP A 1 88 ? 2.363 -5.338 -8.859 1.00 94.25 88 TRP A O 1
ATOM 716 N N . ARG A 1 89 ? 3.557 -6.790 -10.080 1.00 94.25 89 ARG A N 1
ATOM 717 C CA . ARG A 1 89 ? 3.106 -7.965 -9.317 1.00 94.25 89 ARG A CA 1
ATOM 718 C C . ARG A 1 89 ? 3.663 -7.960 -7.895 1.00 94.25 89 ARG A C 1
ATOM 720 O O . ARG A 1 89 ? 2.930 -8.326 -6.976 1.00 94.25 89 ARG A O 1
ATOM 727 N N . GLU A 1 90 ? 4.907 -7.525 -7.720 1.00 93.88 90 GLU A N 1
ATOM 728 C CA . GLU A 1 90 ? 5.533 -7.340 -6.411 1.00 93.88 90 GLU A CA 1
ATOM 729 C C . GLU A 1 90 ? 4.820 -6.248 -5.593 1.00 93.88 90 GLU A C 1
ATOM 731 O O . GLU A 1 90 ? 4.476 -6.508 -4.441 1.00 93.88 90 GLU A O 1
ATOM 736 N N . PHE A 1 91 ? 4.460 -5.095 -6.177 1.00 93.88 91 PHE A N 1
ATOM 737 C CA . PHE A 1 91 ? 3.659 -4.073 -5.482 1.00 93.88 91 PHE A CA 1
ATOM 738 C C . PHE A 1 91 ? 2.303 -4.603 -5.029 1.00 93.88 91 PHE A C 1
ATOM 740 O O . PHE A 1 91 ? 1.882 -4.342 -3.903 1.00 93.88 91 PHE A O 1
ATOM 747 N N . LYS A 1 92 ? 1.626 -5.398 -5.866 1.00 92.56 92 LYS A N 1
ATOM 748 C CA . LYS A 1 92 ? 0.368 -6.046 -5.472 1.00 92.56 92 LYS A CA 1
ATOM 749 C C . LYS A 1 92 ? 0.568 -6.981 -4.276 1.00 92.56 92 LYS A C 1
ATOM 751 O O . LYS A 1 92 ? -0.256 -6.994 -3.363 1.00 92.56 92 LYS A O 1
ATOM 756 N N . ALA A 1 93 ? 1.644 -7.767 -4.287 1.00 91.88 93 ALA A N 1
ATOM 757 C CA . ALA A 1 93 ? 1.976 -8.689 -3.205 1.00 91.88 93 ALA A CA 1
ATOM 758 C C . ALA A 1 93 ? 2.322 -7.943 -1.909 1.00 91.88 93 ALA A C 1
ATOM 760 O O . ALA A 1 93 ? 1.850 -8.323 -0.838 1.00 91.88 93 ALA A O 1
ATOM 761 N N . LEU A 1 94 ? 3.090 -6.856 -2.014 1.00 91.81 94 LEU A N 1
ATOM 762 C CA . LEU A 1 94 ? 3.428 -5.976 -0.903 1.00 91.81 94 LEU A CA 1
ATOM 763 C C . LEU A 1 94 ? 2.172 -5.334 -0.321 1.00 91.81 94 LEU A C 1
ATOM 765 O O . LEU A 1 94 ? 1.957 -5.423 0.882 1.00 91.81 94 LEU A O 1
ATOM 769 N N . ALA A 1 95 ? 1.296 -4.775 -1.159 1.00 91.69 95 ALA A N 1
ATOM 770 C CA . ALA A 1 95 ? 0.047 -4.180 -0.699 1.00 91.69 95 ALA A CA 1
ATOM 771 C C . ALA A 1 95 ? -0.814 -5.199 0.065 1.00 91.69 95 ALA A C 1
ATOM 773 O O . ALA A 1 95 ? -1.355 -4.899 1.131 1.00 91.69 95 ALA A O 1
ATOM 774 N N . GLN A 1 96 ? -0.878 -6.437 -0.432 1.00 91.38 96 GLN A N 1
ATOM 775 C CA . GLN A 1 96 ? -1.548 -7.509 0.287 1.00 91.38 96 GLN A CA 1
ATOM 776 C C . GLN A 1 96 ? -0.853 -7.797 1.624 1.00 91.38 96 GLN A C 1
ATOM 778 O O . GLN A 1 96 ? -1.523 -7.775 2.645 1.00 91.38 96 GLN A O 1
ATOM 783 N N . ARG A 1 97 ? 0.469 -8.013 1.667 1.00 92.00 97 ARG A N 1
ATOM 784 C CA . ARG A 1 97 ? 1.221 -8.271 2.915 1.00 92.00 97 ARG A CA 1
ATOM 785 C C . ARG A 1 97 ? 1.015 -7.174 3.963 1.00 92.00 97 ARG A C 1
ATOM 787 O O . ARG A 1 97 ? 0.853 -7.469 5.143 1.00 92.00 97 ARG A O 1
ATOM 794 N N . GLU A 1 98 ? 0.975 -5.927 3.513 1.00 94.12 98 GLU A N 1
ATOM 795 C CA . GLU A 1 98 ? 0.831 -4.737 4.350 1.00 94.12 98 GLU A CA 1
ATOM 796 C C . GLU A 1 98 ? -0.593 -4.495 4.851 1.00 94.12 98 GLU A C 1
ATOM 798 O O . GLU A 1 98 ? -0.806 -3.616 5.688 1.00 94.12 98 GLU A O 1
ATOM 803 N N . GLY A 1 99 ? -1.544 -5.316 4.401 1.00 92.94 99 GLY A N 1
ATOM 804 C CA . GLY A 1 99 ? -2.893 -5.388 4.935 1.00 92.94 99 GLY A CA 1
ATOM 805 C C . GLY A 1 99 ? -3.941 -4.638 4.137 1.00 92.94 99 GLY A C 1
ATOM 806 O O . GLY A 1 99 ? -5.014 -4.358 4.665 1.00 92.94 99 GLY A O 1
ATOM 807 N N . PHE A 1 100 ? -3.688 -4.320 2.873 1.00 93.31 100 PHE A N 1
ATOM 808 C CA . PHE A 1 100 ? -4.657 -3.609 2.049 1.00 93.31 100 PHE A CA 1
ATOM 809 C C . PHE A 1 100 ? -5.581 -4.557 1.270 1.00 93.31 100 PHE A C 1
ATOM 811 O O . PHE A 1 100 ? -5.098 -5.523 0.679 1.00 93.31 100 PHE A O 1
ATOM 818 N N . PRO A 1 101 ? -6.905 -4.297 1.232 1.00 93.69 101 PRO A N 1
ATOM 819 C CA . PRO A 1 101 ? -7.668 -3.351 2.061 1.00 93.69 101 PRO A CA 1
ATOM 820 C C . PRO A 1 101 ? -8.081 -3.926 3.435 1.00 93.69 101 PRO A C 1
ATOM 822 O O . PRO A 1 101 ? -8.831 -3.286 4.170 1.00 93.69 101 PRO A O 1
ATOM 825 N N . GLY A 1 102 ? -7.637 -5.137 3.789 1.00 94.69 102 GLY A N 1
ATOM 826 C CA . GLY A 1 102 ? -8.074 -5.885 4.975 1.00 94.69 102 GLY A CA 1
ATOM 827 C C . GLY A 1 102 ? -8.033 -5.145 6.318 1.00 94.69 102 GLY A C 1
ATOM 828 O O . GLY A 1 102 ? -8.944 -5.334 7.124 1.00 94.69 102 GLY A O 1
ATOM 829 N N . ILE A 1 103 ? -7.072 -4.242 6.542 1.00 94.81 103 ILE A N 1
ATOM 830 C CA . ILE A 1 103 ? -6.979 -3.384 7.740 1.00 94.81 103 ILE A CA 1
ATOM 831 C C . ILE A 1 103 ? -8.307 -2.663 8.015 1.00 94.81 103 ILE A C 1
ATOM 833 O O . ILE A 1 103 ? -8.721 -2.535 9.168 1.00 94.81 103 ILE A O 1
ATOM 837 N N . PHE A 1 104 ? -9.013 -2.228 6.968 1.00 95.44 104 PHE A N 1
ATOM 838 C CA . PHE A 1 104 ? -10.289 -1.525 7.103 1.00 95.44 104 PHE A CA 1
ATOM 839 C C . PHE A 1 104 ? -11.422 -2.420 7.622 1.00 95.44 104 PHE A C 1
ATOM 841 O O . PHE A 1 104 ? -12.348 -1.927 8.268 1.00 95.44 104 PHE A O 1
ATOM 848 N N . TYR A 1 105 ? -11.354 -3.722 7.343 1.00 95.94 105 TYR A N 1
ATOM 849 C CA . TYR A 1 105 ? -12.425 -4.684 7.605 1.00 95.94 105 TYR A CA 1
ATOM 850 C C . TYR A 1 105 ? -12.186 -5.518 8.863 1.00 95.94 105 TYR A C 1
ATOM 852 O O . TYR A 1 105 ? -13.154 -5.968 9.468 1.00 95.94 105 TYR A O 1
ATOM 860 N N . GLU A 1 106 ? -10.933 -5.663 9.308 1.00 94.00 106 GLU A N 1
ATOM 861 C CA . GLU A 1 106 ? -10.626 -6.253 10.619 1.00 94.00 106 GLU A CA 1
ATOM 862 C C . GLU A 1 106 ? -11.208 -5.435 11.770 1.00 94.00 106 GLU A C 1
ATOM 864 O O . GLU A 1 106 ? -11.557 -5.994 12.806 1.00 94.00 106 GLU A O 1
ATOM 869 N N . ARG A 1 107 ? -11.305 -4.109 11.595 1.00 95.19 107 ARG A N 1
ATOM 870 C CA . ARG A 1 107 ? -11.884 -3.175 12.572 1.00 95.19 107 ARG A CA 1
ATOM 871 C C . ARG A 1 107 ? -11.311 -3.328 13.988 1.00 95.19 107 ARG A C 1
ATOM 873 O O . ARG A 1 107 ? -11.998 -3.014 14.957 1.00 95.19 107 ARG A O 1
ATOM 880 N N . LYS A 1 108 ? -10.042 -3.751 14.108 1.00 96.19 108 LYS A N 1
ATOM 881 C CA . LYS A 1 108 ? -9.332 -3.913 15.392 1.00 96.19 108 LYS A CA 1
ATOM 882 C C . LYS A 1 108 ? -9.417 -2.647 16.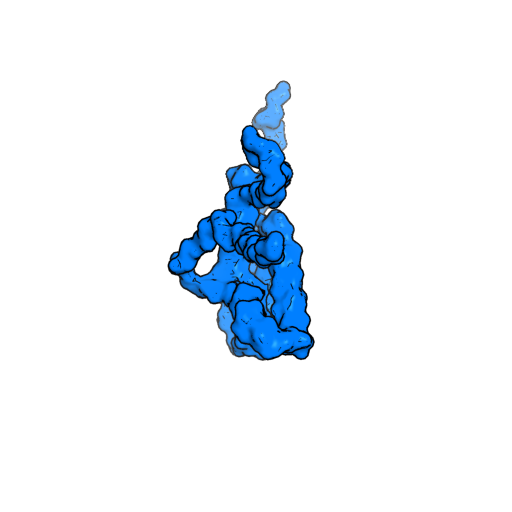254 1.00 96.19 108 LYS A C 1
ATOM 884 O O . LYS A 1 108 ? -9.524 -2.740 17.469 1.00 96.19 108 LYS A O 1
ATOM 889 N N . TYR A 1 109 ? -9.389 -1.482 15.611 1.00 96.88 109 TYR A N 1
ATOM 890 C CA . TYR A 1 109 ? -9.418 -0.165 16.245 1.00 96.88 109 TYR A CA 1
ATOM 891 C C . TYR A 1 109 ? -10.719 0.593 15.957 1.00 96.88 109 TYR A C 1
ATOM 893 O O . TYR A 1 109 ? -10.710 1.821 15.887 1.00 96.88 109 TYR A O 1
ATOM 901 N N . HIS A 1 110 ? -11.819 -0.125 15.700 1.00 96.25 110 HIS A N 1
ATOM 902 C CA . HIS A 1 110 ? -13.111 0.457 15.323 1.00 96.25 110 HIS A CA 1
ATOM 903 C C . HIS A 1 110 ? -12.956 1.480 14.177 1.00 96.25 110 HIS A C 1
ATOM 905 O O . HIS A 1 110 ? -12.311 1.164 13.168 1.00 96.25 110 HIS A O 1
ATOM 911 N N . GLU A 1 111 ? -13.500 2.692 14.312 1.00 95.88 111 GLU A N 1
ATOM 912 C CA . GLU A 1 111 ? -13.424 3.782 13.333 1.00 95.88 111 GLU A CA 1
ATOM 913 C C . GLU A 1 111 ? -11.986 4.185 12.971 1.00 95.88 111 GLU A C 1
ATOM 915 O O . GLU A 1 111 ? -11.710 4.517 11.815 1.00 95.88 111 GLU A O 1
ATOM 920 N N . HIS A 1 112 ? -11.038 4.066 13.904 1.00 97.62 112 HIS A N 1
ATOM 921 C CA . HIS A 1 112 ? -9.641 4.446 13.680 1.00 97.62 112 HIS A CA 1
ATOM 922 C C . HIS A 1 112 ? -8.891 3.468 12.770 1.00 97.62 112 HIS A C 1
ATOM 924 O O . HIS A 1 112 ? -7.852 3.826 12.215 1.00 97.62 112 HIS A O 1
ATOM 930 N N . SER A 1 113 ? -9.436 2.269 12.530 1.00 96.94 113 SER A N 1
ATOM 931 C CA . SER A 1 113 ? -8.875 1.318 11.554 1.00 96.94 113 SER A CA 1
ATOM 932 C C . SER A 1 113 ? -8.858 1.915 10.143 1.00 96.94 113 SER A C 1
ATOM 934 O O . SER A 1 113 ? -7.944 1.653 9.361 1.00 96.94 113 SER A O 1
ATOM 936 N N . ARG A 1 114 ? -9.844 2.769 9.824 1.00 97.00 114 ARG A N 1
ATOM 937 C CA . ARG A 1 114 ? -9.917 3.477 8.541 1.00 97.00 114 ARG A CA 1
ATOM 938 C C . ARG A 1 114 ? -8.812 4.520 8.421 1.00 97.00 114 ARG A C 1
ATOM 940 O O . ARG A 1 114 ? -8.109 4.535 7.416 1.00 97.00 114 ARG A O 1
ATOM 947 N N . THR A 1 115 ? -8.626 5.337 9.456 1.00 97.50 115 THR A N 1
ATOM 948 C CA . THR A 1 115 ? -7.557 6.345 9.509 1.00 97.50 115 THR A CA 1
ATOM 949 C C . THR A 1 115 ? -6.180 5.698 9.425 1.00 97.50 115 THR A C 1
ATOM 951 O O . THR A 1 115 ? -5.344 6.150 8.652 1.00 97.50 115 THR A O 1
ATOM 954 N N . TYR A 1 116 ? -5.959 4.601 10.151 1.00 97.62 116 TYR A N 1
ATOM 955 C CA . TYR A 1 116 ? -4.697 3.866 10.122 1.00 97.62 116 TYR A CA 1
ATOM 956 C C . TYR A 1 116 ? -4.366 3.315 8.727 1.00 97.62 116 TYR A C 1
ATOM 958 O O . TYR A 1 116 ? -3.276 3.562 8.212 1.00 97.62 116 TYR A O 1
ATOM 966 N N . GLY A 1 117 ? -5.305 2.624 8.071 1.00 96.12 117 GLY A N 1
ATOM 967 C CA . GLY A 1 117 ? -5.048 2.116 6.722 1.00 96.12 117 GLY A CA 1
ATOM 968 C C . GLY A 1 117 ? -4.852 3.240 5.693 1.00 96.12 117 GLY A C 1
ATOM 969 O O . GLY A 1 117 ? -4.010 3.107 4.810 1.00 96.12 117 GLY A O 1
ATOM 970 N N . PHE A 1 118 ? -5.546 4.379 5.827 1.00 96.88 118 PHE A N 1
ATOM 971 C CA . PHE A 1 118 ? -5.287 5.538 4.965 1.00 96.88 118 PHE A CA 1
ATOM 972 C C . PHE A 1 118 ? -3.939 6.202 5.240 1.00 96.88 118 PHE A C 1
ATOM 974 O O . PHE A 1 118 ? -3.294 6.626 4.288 1.00 96.88 118 PHE A O 1
ATOM 981 N N . ALA A 1 119 ? -3.479 6.244 6.493 1.00 97.62 119 ALA A N 1
ATOM 982 C CA . ALA A 1 119 ? -2.139 6.723 6.817 1.00 97.62 119 ALA A CA 1
ATOM 983 C C . ALA A 1 119 ? -1.074 5.872 6.115 1.00 97.62 119 ALA A C 1
ATOM 985 O O . ALA A 1 119 ? -0.196 6.425 5.465 1.00 97.62 119 ALA A O 1
ATOM 986 N N . LYS A 1 120 ? -1.193 4.535 6.142 1.00 96.56 120 LYS A N 1
ATOM 987 C CA . LYS A 1 120 ? -0.280 3.675 5.371 1.00 96.56 120 LYS A CA 1
ATOM 988 C C . LYS A 1 120 ? -0.400 3.916 3.864 1.00 96.56 120 LYS A C 1
ATOM 990 O O . LYS A 1 120 ? 0.614 3.978 3.185 1.00 96.56 120 LYS A O 1
ATOM 995 N N . MET A 1 121 ? -1.612 4.078 3.329 1.00 95.06 121 MET A N 1
ATOM 996 C CA . MET A 1 121 ? -1.796 4.365 1.899 1.00 95.06 121 MET A CA 1
ATOM 997 C C . MET A 1 121 ? -1.144 5.676 1.464 1.00 95.06 121 MET A C 1
ATOM 999 O O . MET A 1 121 ? -0.506 5.716 0.415 1.00 95.06 121 MET A O 1
ATOM 100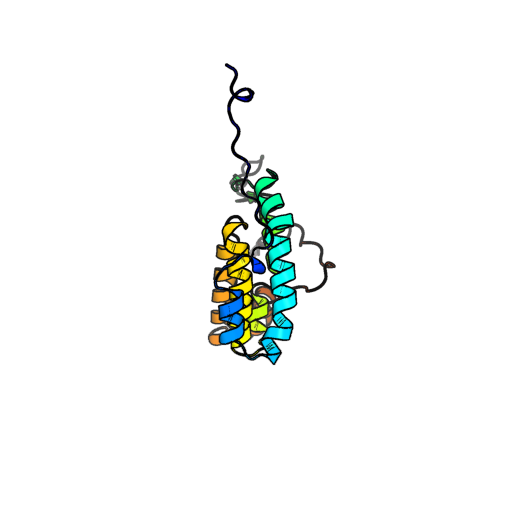3 N N . LEU A 1 122 ? -1.263 6.722 2.282 1.00 95.69 122 LEU A N 1
ATOM 1004 C CA . LEU A 1 122 ? -0.641 8.016 2.023 1.00 95.69 122 LEU A CA 1
ATOM 1005 C C . LEU A 1 122 ? 0.882 7.894 1.887 1.00 95.69 122 LEU A C 1
ATOM 1007 O O . LEU A 1 122 ? 1.454 8.508 0.997 1.00 95.69 122 LEU A O 1
ATOM 1011 N N . LEU A 1 123 ? 1.513 7.055 2.713 1.00 95.81 123 LEU A N 1
ATOM 1012 C CA . LEU A 1 123 ? 2.961 6.842 2.675 1.00 95.81 123 LEU A CA 1
ATOM 1013 C C . LEU A 1 123 ? 3.447 6.173 1.384 1.00 95.81 123 LEU A C 1
ATOM 1015 O O . LEU A 1 123 ? 4.589 6.375 1.008 1.00 95.81 123 LEU A O 1
ATOM 1019 N N . VAL A 1 124 ? 2.622 5.352 0.725 1.00 94.25 124 VAL A N 1
ATOM 1020 C CA . VAL A 1 124 ? 3.074 4.474 -0.372 1.00 94.25 124 VAL A CA 1
ATOM 1021 C C . VAL A 1 124 ? 2.552 4.877 -1.751 1.00 94.25 124 VAL A C 1
ATOM 1023 O O . VAL A 1 124 ? 3.076 4.424 -2.770 1.00 94.25 124 VAL A O 1
ATOM 1026 N N . VAL A 1 125 ? 1.506 5.704 -1.825 1.00 92.81 125 VAL A N 1
ATOM 1027 C CA . VAL A 1 125 ? 0.822 6.006 -3.094 1.00 92.81 125 VAL A CA 1
ATOM 1028 C C . VAL A 1 125 ? 1.750 6.640 -4.137 1.00 92.81 125 VAL A C 1
ATOM 1030 O O . VAL A 1 125 ? 1.636 6.301 -5.311 1.00 92.81 125 VAL A O 1
ATOM 1033 N N . GLY A 1 126 ? 2.704 7.478 -3.715 1.00 91.44 126 GLY A N 1
ATOM 1034 C CA . GLY A 1 126 ? 3.657 8.143 -4.613 1.00 91.44 126 GLY A CA 1
ATOM 1035 C C . GLY A 1 126 ? 4.708 7.213 -5.229 1.00 91.44 126 GLY A C 1
ATOM 1036 O O . GLY A 1 126 ? 5.174 7.471 -6.333 1.00 91.44 126 GLY A O 1
ATOM 1037 N N . ASP A 1 127 ? 5.035 6.104 -4.562 1.00 91.75 127 ASP A N 1
ATOM 1038 C CA . ASP A 1 127 ? 6.150 5.220 -4.938 1.00 91.75 127 ASP A CA 1
ATOM 1039 C C . ASP A 1 127 ? 5.689 3.881 -5.544 1.00 91.75 127 ASP A C 1
ATOM 1041 O O . ASP A 1 127 ? 6.495 3.036 -5.928 1.00 91.75 127 ASP A O 1
ATOM 1045 N N . SER A 1 128 ? 4.379 3.649 -5.641 1.00 88.38 128 SER A N 1
ATOM 1046 C CA . SER A 1 128 ? 3.816 2.318 -5.913 1.00 88.38 128 SER A CA 1
ATOM 1047 C C . SER A 1 128 ? 3.243 2.117 -7.315 1.00 88.38 128 SER A C 1
ATOM 1049 O O . SER A 1 128 ? 2.470 1.182 -7.543 1.00 88.38 128 SER A O 1
ATOM 1051 N N . ASN A 1 129 ? 3.634 2.969 -8.269 1.00 88.94 129 ASN A N 1
ATOM 1052 C CA . ASN A 1 129 ? 3.294 2.831 -9.690 1.00 88.94 129 ASN A CA 1
ATOM 1053 C C . ASN A 1 129 ? 1.784 2.655 -9.955 1.00 88.94 129 ASN A C 1
ATOM 1055 O O . ASN A 1 129 ? 1.405 1.878 -10.824 1.00 88.94 129 ASN A O 1
ATOM 1059 N N . GLU A 1 130 ? 0.926 3.372 -9.217 1.00 88.69 130 GLU A N 1
ATOM 1060 C CA . GLU A 1 130 ? -0.548 3.333 -9.323 1.00 88.69 130 GLU A CA 1
ATOM 1061 C C . GLU A 1 130 ? -1.244 2.091 -8.724 1.00 88.69 130 GLU A C 1
ATOM 1063 O O . GLU A 1 130 ? -2.414 1.826 -9.020 1.00 88.69 130 GLU A O 1
ATOM 1068 N N . ILE A 1 131 ? -0.603 1.338 -7.812 1.00 89.38 131 ILE A N 1
ATOM 1069 C CA . ILE A 1 131 ? -1.258 0.184 -7.150 1.00 89.38 131 ILE A CA 1
ATOM 1070 C C . ILE A 1 131 ? -2.466 0.598 -6.298 1.00 89.38 131 ILE A C 1
ATOM 1072 O O . ILE A 1 131 ? -3.346 -0.215 -6.012 1.00 89.38 131 ILE A O 1
ATOM 1076 N N . PHE A 1 132 ? -2.553 1.871 -5.909 1.00 91.00 132 PHE A N 1
ATOM 1077 C CA . PHE A 1 132 ? -3.685 2.389 -5.152 1.00 91.00 132 PHE A CA 1
ATOM 1078 C C . PHE A 1 132 ? -5.012 2.270 -5.915 1.00 91.00 132 PHE A C 1
ATOM 1080 O O . PHE A 1 132 ? -6.046 1.989 -5.305 1.00 91.00 132 PHE A O 1
ATOM 1087 N N . CYS A 1 133 ? -5.002 2.402 -7.244 1.00 93.69 133 CYS A N 1
ATOM 1088 C CA . CYS A 1 133 ? -6.207 2.286 -8.063 1.00 93.69 133 CYS A CA 1
ATOM 1089 C C . CYS A 1 133 ? -6.910 0.921 -7.873 1.00 93.69 133 CYS A C 1
ATOM 1091 O O . CYS A 1 133 ? -8.052 0.897 -7.404 1.00 93.69 133 CYS A O 1
ATOM 1093 N N . PRO A 1 134 ? -6.262 -0.240 -8.100 1.00 93.69 134 PRO A N 1
ATOM 1094 C CA . PRO A 1 134 ? -6.898 -1.526 -7.821 1.00 93.69 134 PRO A CA 1
ATOM 1095 C C . PRO A 1 134 ? -7.196 -1.757 -6.333 1.00 93.69 134 PRO A C 1
ATOM 1097 O O . PRO A 1 134 ? -8.189 -2.418 -6.027 1.00 93.69 134 PRO A O 1
ATOM 1100 N N . MET A 1 135 ? -6.412 -1.207 -5.397 1.00 93.69 135 MET A N 1
ATOM 1101 C CA . MET A 1 135 ? -6.702 -1.339 -3.958 1.00 93.69 135 MET A CA 1
ATOM 1102 C C . MET A 1 135 ? -7.976 -0.592 -3.550 1.00 93.69 135 MET A C 1
ATOM 1104 O O . MET A 1 135 ? -8.812 -1.147 -2.837 1.00 93.69 135 MET A O 1
ATOM 1108 N N . SER A 1 136 ? -8.167 0.630 -4.045 1.00 94.75 136 SER A N 1
ATOM 1109 C CA . SER A 1 136 ? -9.369 1.432 -3.793 1.00 94.75 136 SER A CA 1
ATOM 1110 C C . SER A 1 136 ? -10.618 0.822 -4.438 1.00 94.75 136 SER A C 1
ATOM 1112 O O . SER A 1 136 ? -11.665 0.755 -3.795 1.00 94.75 136 SER A O 1
ATOM 1114 N N . MET A 1 137 ? -10.511 0.280 -5.657 1.00 97.38 137 MET A N 1
ATOM 1115 C CA . MET A 1 137 ? -11.608 -0.463 -6.293 1.00 97.38 137 MET A CA 1
ATOM 1116 C C . MET A 1 137 ? -11.957 -1.747 -5.528 1.00 97.38 137 MET A C 1
ATOM 1118 O O . MET A 1 137 ? -13.136 -2.089 -5.395 1.00 97.38 137 MET A O 1
ATOM 1122 N N . THR A 1 138 ? -10.951 -2.444 -4.989 1.00 96.69 138 THR A N 1
ATOM 1123 C CA . THR A 1 138 ? -11.146 -3.642 -4.153 1.00 96.69 138 THR A CA 1
ATOM 1124 C C . THR A 1 138 ? -11.859 -3.287 -2.850 1.00 96.69 138 THR A C 1
ATOM 1126 O O . THR A 1 138 ? -12.822 -3.955 -2.481 1.00 96.69 138 THR A O 1
ATOM 1129 N N . ASP A 1 139 ? -11.440 -2.207 -2.186 1.00 97.31 139 ASP A N 1
ATOM 1130 C CA . ASP A 1 139 ? -12.099 -1.681 -0.990 1.00 97.31 139 ASP A CA 1
ATOM 1131 C C . ASP A 1 139 ? -13.553 -1.272 -1.270 1.00 97.31 139 ASP A C 1
ATOM 1133 O O . ASP A 1 139 ? -14.466 -1.711 -0.574 1.00 97.31 139 ASP A O 1
ATOM 1137 N N . GLY A 1 140 ? -13.803 -0.505 -2.335 1.00 97.88 140 GLY A N 1
ATOM 1138 C CA . GLY A 1 140 ? -15.160 -0.122 -2.729 1.00 97.88 140 GLY A CA 1
ATOM 1139 C C . GLY A 1 140 ? -16.053 -1.337 -2.993 1.00 97.88 140 GLY A C 1
ATOM 1140 O O . GLY A 1 140 ? -17.173 -1.413 -2.486 1.00 97.88 140 GLY A O 1
ATOM 1141 N N . SER A 1 141 ? -15.531 -2.330 -3.715 1.00 98.19 141 SER A N 1
ATOM 1142 C CA . SER A 1 141 ? -16.244 -3.582 -4.001 1.00 98.19 141 SER A CA 1
ATOM 1143 C C . SER A 1 141 ? -16.557 -4.367 -2.727 1.00 98.19 141 SER A C 1
ATOM 1145 O O . SER A 1 141 ? -17.682 -4.836 -2.549 1.00 98.19 141 SER A O 1
ATOM 1147 N N . ALA A 1 142 ? -15.591 -4.474 -1.810 1.00 97.94 142 ALA A N 1
ATOM 1148 C CA . ALA A 1 142 ? -15.785 -5.134 -0.524 1.00 97.94 142 ALA A CA 1
ATOM 1149 C C . ALA A 1 142 ? -16.886 -4.444 0.294 1.00 97.94 142 ALA A C 1
ATOM 1151 O O . ALA A 1 142 ? -17.765 -5.123 0.830 1.00 97.94 142 ALA A O 1
ATOM 1152 N N . ARG A 1 143 ? -16.917 -3.107 0.317 1.00 98.12 143 ARG A N 1
ATOM 1153 C CA . ARG A 1 143 ? -17.951 -2.357 1.037 1.00 98.12 143 ARG A CA 1
ATOM 1154 C C . ARG A 1 143 ? -19.338 -2.538 0.426 1.00 98.12 143 ARG A C 1
ATOM 1156 O O . ARG A 1 143 ? -20.307 -2.707 1.166 1.00 98.12 143 ARG A O 1
ATOM 1163 N N . VAL A 1 144 ? -19.441 -2.526 -0.904 1.00 98.56 144 VAL A N 1
ATOM 1164 C CA . VAL A 1 144 ? -20.706 -2.780 -1.611 1.00 98.56 144 VAL A CA 1
ATOM 1165 C C . VAL A 1 144 ? -21.224 -4.180 -1.293 1.00 98.56 144 VAL A C 1
ATOM 1167 O O . VAL A 1 144 ? -22.393 -4.325 -0.943 1.00 98.56 144 VAL A O 1
ATOM 1170 N N . ILE A 1 145 ? -20.368 -5.204 -1.339 1.00 98.44 145 ILE A N 1
ATOM 1171 C CA . ILE A 1 145 ? -20.760 -6.584 -1.015 1.00 98.44 145 ILE A CA 1
ATOM 1172 C C . ILE A 1 145 ? -21.169 -6.713 0.455 1.00 98.44 145 ILE A C 1
ATOM 1174 O O . ILE A 1 145 ? -22.169 -7.363 0.758 1.00 98.44 145 ILE A O 1
ATOM 1178 N N . GLU A 1 146 ? -20.438 -6.089 1.375 1.00 97.94 146 GLU A N 1
ATOM 1179 C CA . GLU A 1 146 ? -20.763 -6.119 2.803 1.00 97.94 146 GLU A CA 1
ATOM 1180 C C . GLU A 1 146 ? -22.162 -5.547 3.087 1.00 97.94 146 GLU A C 1
ATOM 1182 O O . GLU A 1 146 ? -22.929 -6.132 3.856 1.00 97.94 146 GLU A O 1
ATOM 1187 N N . LEU A 1 147 ? -22.519 -4.436 2.437 1.00 98.31 147 LEU A N 1
ATOM 1188 C CA . LEU A 1 147 ? -23.804 -3.767 2.637 1.00 98.31 147 LEU A CA 1
ATOM 1189 C C . LEU A 1 147 ? -24.945 -4.430 1.859 1.00 98.31 147 LEU A C 1
ATOM 1191 O O . LEU A 1 147 ? -25.987 -4.736 2.436 1.00 98.31 147 LEU A O 1
ATOM 1195 N N . LEU A 1 148 ? -24.743 -4.666 0.564 1.00 98.44 148 LEU A N 1
ATOM 1196 C CA . LEU A 1 148 ? -25.805 -4.964 -0.404 1.00 98.44 148 LEU A CA 1
ATOM 1197 C C . LEU A 1 148 ? -25.679 -6.350 -1.052 1.00 98.44 148 LEU A C 1
ATOM 1199 O O . LEU A 1 148 ? -26.570 -6.760 -1.790 1.00 98.44 148 LEU A O 1
ATOM 1203 N N . GLY A 1 149 ? -24.583 -7.073 -0.809 1.00 97.56 149 GLY A N 1
ATOM 1204 C CA . GLY A 1 149 ? -24.334 -8.375 -1.426 1.00 97.56 149 GLY A CA 1
ATOM 1205 C C . GLY A 1 149 ? -25.290 -9.470 -0.947 1.00 97.56 149 GLY A C 1
ATOM 1206 O O . GLY A 1 149 ? -25.792 -9.437 0.182 1.00 97.56 149 GLY A O 1
ATOM 1207 N N . SER A 1 150 ? -25.494 -10.481 -1.796 1.00 98.44 150 SER A N 1
ATOM 1208 C CA . SER A 1 150 ? -26.225 -11.693 -1.416 1.00 98.44 150 SER A CA 1
ATOM 1209 C C . SER A 1 150 ? -25.478 -12.478 -0.320 1.00 98.44 150 SER A C 1
ATOM 1211 O O . SER A 1 150 ? -24.272 -12.267 -0.123 1.00 98.44 150 SER A O 1
ATOM 1213 N N . PRO A 1 151 ? -26.146 -13.401 0.401 1.00 98.38 151 PRO A N 1
ATOM 1214 C CA . PRO A 1 151 ? -25.481 -14.272 1.372 1.00 98.38 151 PRO A CA 1
ATOM 1215 C C . PRO A 1 151 ? -24.275 -15.023 0.786 1.00 98.38 151 PRO A C 1
ATOM 1217 O O . PRO A 1 151 ? -23.241 -15.141 1.444 1.00 98.38 151 PRO A O 1
ATOM 1220 N N . GLU A 1 152 ? -24.365 -15.460 -0.469 1.00 98.06 152 GLU A N 1
ATOM 1221 C CA . GLU A 1 152 ? -23.299 -16.158 -1.194 1.00 98.06 152 GLU A CA 1
ATOM 1222 C C . GLU A 1 152 ? -22.120 -15.221 -1.472 1.00 98.06 152 GLU A C 1
ATOM 1224 O O . GLU A 1 152 ? -20.978 -15.569 -1.188 1.00 98.06 152 GLU A O 1
ATOM 1229 N N . MET A 1 153 ? -22.371 -13.991 -1.938 1.00 98.12 153 MET A N 1
ATOM 1230 C CA . MET A 1 153 ? -21.303 -13.007 -2.162 1.00 98.12 153 MET A CA 1
ATOM 1231 C C . MET A 1 153 ? -20.558 -12.670 -0.866 1.00 98.12 153 MET A C 1
ATOM 1233 O O . MET A 1 153 ? -19.326 -12.593 -0.850 1.00 98.12 153 MET A O 1
ATOM 1237 N N . LYS A 1 154 ? -21.295 -12.501 0.238 1.00 98.25 154 LYS A N 1
ATOM 1238 C CA . LYS A 1 154 ? -20.718 -12.230 1.562 1.00 98.25 154 LYS A CA 1
ATOM 1239 C C . LYS A 1 154 ? -19.902 -13.408 2.087 1.00 98.25 154 LYS A C 1
ATOM 1241 O O . LYS A 1 154 ? -18.895 -13.190 2.753 1.00 98.25 154 LYS A O 1
ATOM 1246 N N . LYS A 1 155 ? -20.307 -14.640 1.779 1.00 97.31 155 LYS A N 1
ATOM 1247 C CA . LYS A 1 155 ? -19.602 -15.857 2.195 1.00 97.31 155 LYS A CA 1
ATOM 1248 C C . LYS A 1 155 ? -18.372 -16.153 1.332 1.00 97.31 155 LYS A C 1
ATOM 1250 O O . LYS A 1 155 ? -17.322 -16.483 1.875 1.00 97.31 155 LYS A O 1
ATOM 1255 N N . ASP A 1 156 ? -18.484 -16.022 0.013 1.00 96.31 156 ASP A N 1
ATOM 1256 C CA . ASP A 1 156 ? -17.496 -16.568 -0.923 1.00 96.31 156 ASP A CA 1
ATOM 1257 C C . ASP A 1 156 ? -16.555 -15.512 -1.516 1.00 96.31 156 ASP A C 1
ATOM 1259 O O . ASP A 1 156 ? -15.411 -15.840 -1.851 1.00 96.31 156 ASP A O 1
ATOM 1263 N N . ILE A 1 157 ? -17.007 -14.256 -1.647 1.00 97.25 157 ILE A N 1
ATOM 1264 C CA . ILE A 1 157 ? -16.264 -13.175 -2.317 1.00 97.25 157 ILE A CA 1
ATOM 1265 C C . ILE A 1 157 ? -15.673 -12.192 -1.313 1.00 97.25 157 ILE A C 1
ATOM 1267 O O . ILE A 1 157 ? -14.477 -11.909 -1.387 1.00 97.25 157 ILE A O 1
ATOM 1271 N N . LEU A 1 158 ? -16.463 -11.706 -0.349 1.00 96.94 158 LEU A N 1
ATOM 1272 C CA . LEU A 1 158 ? -15.995 -10.718 0.631 1.00 96.94 158 LEU A CA 1
ATOM 1273 C C . LEU A 1 158 ? -14.703 -11.156 1.349 1.00 96.94 158 LEU A C 1
ATOM 1275 O O . LEU A 1 158 ? -13.765 -10.357 1.365 1.00 96.94 158 LEU A O 1
ATOM 1279 N N . PRO A 1 159 ? -14.560 -12.410 1.835 1.00 95.56 159 PRO A N 1
ATOM 1280 C CA . PRO A 1 159 ? -13.321 -12.835 2.482 1.00 95.56 159 PRO A CA 1
ATOM 1281 C C . PRO A 1 159 ? -12.118 -12.835 1.540 1.00 95.56 159 PRO A C 1
ATOM 1283 O O . PRO A 1 159 ? -10.990 -12.714 1.994 1.00 95.56 159 PRO A O 1
ATOM 1286 N N . ARG A 1 160 ? -12.315 -12.969 0.223 1.00 95.06 160 ARG A N 1
ATOM 1287 C CA . ARG A 1 160 ? -11.213 -12.929 -0.752 1.00 95.06 160 ARG A CA 1
ATOM 1288 C C . ARG A 1 160 ? -10.723 -11.507 -0.994 1.00 95.06 160 ARG A C 1
ATOM 1290 O O . ARG A 1 160 ? -9.530 -11.322 -1.194 1.00 95.06 160 ARG A O 1
ATOM 1297 N N . LEU A 1 161 ? -11.631 -10.531 -0.964 1.00 95.69 161 LEU A N 1
ATOM 1298 C CA . LEU A 1 161 ? -11.313 -9.115 -1.169 1.00 95.69 161 LEU A CA 1
ATOM 1299 C C . LEU A 1 161 ? -10.637 -8.484 0.052 1.00 95.69 161 LEU A C 1
ATOM 1301 O O . LEU A 1 161 ? -9.852 -7.556 -0.096 1.00 95.69 161 LEU A O 1
ATOM 1305 N N . THR A 1 162 ? -10.936 -8.978 1.255 1.00 94.94 162 THR A N 1
ATOM 1306 C CA . THR A 1 162 ? -10.432 -8.409 2.515 1.00 94.94 162 THR A CA 1
ATOM 1307 C C . THR A 1 162 ? -9.306 -9.225 3.145 1.00 94.94 162 THR A C 1
ATOM 1309 O O . THR A 1 162 ? -8.713 -8.795 4.135 1.00 94.94 162 THR A O 1
ATOM 1312 N N . ARG A 1 163 ? -8.971 -10.395 2.587 1.00 89.62 163 ARG A N 1
ATOM 1313 C CA . ARG A 1 163 ? -7.907 -11.251 3.116 1.00 89.62 163 ARG A CA 1
ATOM 1314 C C . ARG A 1 163 ? -6.522 -10.699 2.813 1.00 89.62 163 ARG A C 1
ATOM 1316 O O . ARG A 1 163 ? -6.154 -10.457 1.665 1.00 89.62 163 ARG A O 1
ATOM 1323 N N . TYR A 1 164 ? -5.694 -10.727 3.847 1.00 81.69 164 TYR A N 1
ATOM 1324 C CA . TYR A 1 164 ? -4.257 -10.565 3.743 1.00 81.69 164 TYR A CA 1
ATOM 1325 C C . TYR A 1 164 ? -3.504 -11.547 4.644 1.00 81.69 164 TYR A C 1
ATOM 1327 O O . TYR A 1 164 ? -4.088 -12.156 5.539 1.00 81.69 164 TYR A O 1
ATOM 1335 N N . ALA A 1 165 ? -2.212 -11.743 4.380 1.00 62.06 165 ALA A N 1
ATOM 1336 C CA . ALA A 1 165 ? -1.342 -12.586 5.193 1.00 62.06 165 ALA A CA 1
ATOM 1337 C C . ALA A 1 165 ? -0.296 -11.713 5.897 1.00 62.06 165 ALA A C 1
ATOM 1339 O O . ALA A 1 165 ? 0.542 -11.111 5.233 1.00 62.06 165 ALA A O 1
ATOM 1340 N N . LYS A 1 166 ? -0.319 -11.686 7.239 1.00 52.72 166 LYS A N 1
ATOM 1341 C CA . LYS A 1 166 ? 0.718 -11.033 8.066 1.00 52.72 166 LYS A CA 1
ATOM 1342 C C . LYS A 1 166 ? 2.079 -11.747 8.006 1.00 52.72 166 LYS A C 1
ATOM 1344 O O . LYS A 1 166 ? 3.077 -11.184 8.435 1.00 52.72 166 LYS A O 1
ATOM 1349 N N . THR A 1 167 ? 2.137 -12.970 7.473 1.00 38.88 167 THR A N 1
ATOM 1350 C CA . THR A 1 167 ? 3.352 -13.796 7.402 1.00 38.88 167 THR A CA 1
ATOM 1351 C C . THR A 1 167 ? 3.566 -14.378 6.002 1.00 38.88 167 THR A C 1
ATOM 1353 O O . THR A 1 167 ? 2.650 -14.900 5.368 1.00 38.88 167 THR A O 1
ATOM 1356 N N . SER A 1 168 ? 4.813 -14.268 5.536 1.00 36.69 168 SER A N 1
ATOM 1357 C CA . SER A 1 168 ? 5.346 -14.565 4.196 1.00 36.69 168 SER A CA 1
ATOM 1358 C C . SER A 1 168 ? 5.342 -16.056 3.796 1.00 36.69 168 SER A C 1
ATOM 1360 O O . SER A 1 168 ? 6.371 -16.582 3.377 1.00 36.69 168 SER A O 1
ATOM 1362 N N 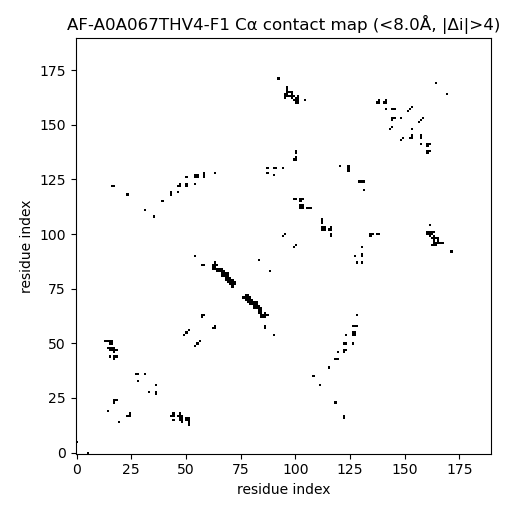. SER A 1 169 ? 4.227 -16.778 3.921 1.00 28.44 169 SER A N 1
ATOM 1363 C CA . SER A 1 169 ? 4.180 -18.214 3.577 1.00 28.44 169 SER A CA 1
ATOM 1364 C C . SER A 1 169 ? 3.223 -18.596 2.448 1.00 28.44 169 SER A C 1
ATOM 1366 O O . SER A 1 169 ? 3.088 -19.781 2.155 1.00 28.44 169 SER A O 1
ATOM 1368 N N . TYR A 1 170 ? 2.594 -17.636 1.765 1.00 36.59 170 TYR A N 1
ATOM 1369 C CA . TYR A 1 170 ? 1.766 -17.950 0.599 1.00 36.59 170 TYR A CA 1
ATOM 1370 C C . TYR A 1 170 ? 2.514 -17.667 -0.708 1.00 36.59 170 TYR A C 1
ATOM 1372 O O . TYR A 1 170 ? 2.757 -16.498 -1.013 1.00 36.59 170 TYR A O 1
ATOM 1380 N N . PRO A 1 171 ? 2.859 -18.698 -1.505 1.00 32.88 171 PRO A N 1
ATOM 1381 C CA . PRO A 1 171 ? 3.310 -18.473 -2.869 1.00 32.88 171 PRO A CA 1
ATOM 1382 C C . PRO A 1 171 ? 2.182 -17.797 -3.652 1.00 32.88 171 PRO A C 1
ATOM 1384 O O . PRO A 1 171 ? 1.008 -18.162 -3.520 1.00 32.88 171 PRO A O 1
ATOM 1387 N N . LEU A 1 172 ? 2.541 -16.788 -4.450 1.00 38.34 172 LEU A N 1
ATOM 1388 C CA . LEU A 1 172 ? 1.619 -16.151 -5.385 1.00 38.34 172 LEU A CA 1
ATOM 1389 C C . LEU A 1 172 ? 0.948 -17.248 -6.227 1.00 38.34 172 LEU A C 1
ATOM 1391 O O . LEU A 1 172 ? 1.650 -18.137 -6.715 1.00 38.34 172 LEU A O 1
ATOM 1395 N N . PRO A 1 173 ? -0.386 -17.233 -6.401 1.00 35.00 173 PRO A N 1
ATOM 1396 C CA . PRO A 1 173 ? -1.026 -18.188 -7.287 1.00 35.00 173 PRO A CA 1
ATOM 1397 C C . PRO A 1 173 ? -0.414 -18.027 -8.679 1.00 35.00 173 PRO A C 1
ATOM 1399 O O . PRO A 1 173 ? -0.376 -16.915 -9.212 1.00 35.00 173 PRO A O 1
ATOM 1402 N N . ASN A 1 174 ? 0.087 -19.137 -9.232 1.00 28.84 174 ASN A N 1
ATOM 1403 C CA . ASN A 1 174 ? 0.583 -19.205 -10.601 1.00 28.84 174 ASN A CA 1
ATOM 1404 C C . ASN A 1 174 ? -0.398 -18.476 -11.527 1.00 28.84 174 ASN A C 1
ATOM 1406 O O . ASN A 1 174 ? -1.608 -18.718 -11.482 1.00 28.84 174 ASN A O 1
ATOM 1410 N N . SER A 1 175 ? 0.132 -17.594 -12.376 1.00 36.09 175 SER A N 1
ATOM 1411 C CA . SER A 1 175 ? -0.614 -16.770 -13.338 1.00 36.09 175 SER A CA 1
ATOM 1412 C C . SER A 1 175 ? -1.442 -17.573 -14.354 1.00 36.09 175 SER A C 1
ATOM 1414 O O . SER A 1 175 ? -2.137 -16.988 -15.174 1.00 36.09 175 SER A O 1
ATOM 1416 N N . SER A 1 176 ? -1.421 -18.904 -14.285 1.00 30.53 176 SER A N 1
ATOM 1417 C CA . SER A 1 176 ? -2.147 -19.830 -15.149 1.00 30.53 176 SER A CA 1
ATOM 1418 C C . SER A 1 176 ? -3.567 -20.192 -14.684 1.00 30.53 176 SER A C 1
ATOM 1420 O O . SER A 1 176 ? -4.242 -20.948 -15.378 1.00 30.53 176 SER A O 1
ATOM 1422 N N . LEU A 1 177 ? -4.056 -19.691 -13.539 1.00 32.06 177 LEU A N 1
ATOM 1423 C CA . LEU A 1 177 ? -5.338 -20.145 -12.959 1.00 32.06 177 LEU A CA 1
ATOM 1424 C C . LEU A 1 177 ? -6.513 -19.155 -13.013 1.00 32.06 177 LEU A C 1
ATOM 1426 O O . LEU A 1 177 ? -7.579 -19.467 -12.485 1.00 32.06 177 LEU A O 1
ATOM 1430 N N . VAL A 1 178 ? -6.399 -18.038 -13.736 1.00 34.66 178 VAL A N 1
ATOM 1431 C CA . VAL A 1 178 ? -7.587 -17.290 -14.210 1.00 34.66 178 VAL A CA 1
ATOM 1432 C C . VAL A 1 178 ? -7.919 -17.727 -15.640 1.00 34.66 178 VAL A C 1
ATOM 1434 O O . VAL A 1 178 ? -8.152 -16.927 -16.536 1.00 34.66 178 VAL A O 1
ATOM 1437 N N . GLY A 1 179 ? -7.915 -19.040 -15.869 1.00 28.94 179 GLY A N 1
ATOM 1438 C CA . GLY A 1 179 ? -8.588 -19.624 -17.017 1.00 28.94 179 GLY A CA 1
ATOM 1439 C C . GLY A 1 179 ? -10.082 -19.582 -16.738 1.00 28.94 179 GLY A C 1
ATOM 1440 O O . GLY A 1 179 ? -10.574 -20.315 -15.877 1.00 28.94 179 GLY A O 1
ATOM 1441 N N . ILE A 1 180 ? -10.796 -18.709 -17.444 1.00 34.09 180 ILE A N 1
ATOM 1442 C CA . ILE A 1 180 ? -12.248 -18.787 -17.600 1.00 34.09 180 ILE A CA 1
ATOM 1443 C C . ILE A 1 180 ? -12.558 -20.244 -17.961 1.00 34.09 180 ILE A C 1
ATOM 1445 O O . ILE A 1 180 ? -12.177 -20.726 -19.028 1.00 34.09 180 ILE A O 1
ATOM 1449 N N . ARG A 1 181 ? -13.175 -20.991 -17.037 1.00 29.47 181 ARG A N 1
ATOM 1450 C CA . ARG A 1 181 ? -13.687 -22.326 -17.342 1.00 29.47 181 ARG A CA 1
ATOM 1451 C C . ARG A 1 181 ? -14.780 -22.131 -18.387 1.00 29.47 181 ARG A C 1
ATOM 1453 O O . ARG A 1 181 ? -15.888 -21.741 -18.039 1.00 29.47 181 ARG A O 1
ATOM 1460 N N . ASN A 1 182 ? -14.454 -22.392 -19.651 1.00 29.97 182 ASN A N 1
ATOM 1461 C CA . ASN A 1 182 ? -15.438 -22.588 -20.705 1.00 29.97 182 ASN A CA 1
ATOM 1462 C C . ASN A 1 182 ? -16.318 -23.778 -20.306 1.00 29.97 182 ASN A 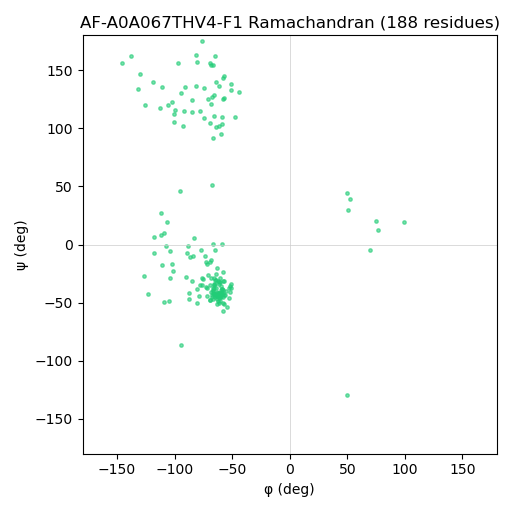C 1
ATOM 1464 O O . ASN A 1 182 ? -15.970 -24.937 -20.530 1.00 29.97 182 ASN A O 1
ATOM 1468 N N . THR A 1 183 ? -17.460 -23.498 -19.688 1.00 34.50 183 THR A N 1
ATOM 1469 C CA . THR A 1 183 ? -18.587 -24.423 -19.644 1.00 34.50 183 THR A CA 1
ATOM 1470 C C . THR A 1 183 ? -19.114 -24.558 -21.067 1.00 34.50 183 THR A C 1
ATOM 1472 O O . THR A 1 183 ? -19.949 -23.777 -21.517 1.00 34.50 183 THR A O 1
ATOM 1475 N N . HIS A 1 184 ? -18.599 -25.548 -21.797 1.00 33.50 184 HIS A N 1
ATOM 1476 C CA . HIS A 1 184 ? -19.262 -26.058 -22.988 1.00 33.50 184 HIS A CA 1
ATOM 1477 C C . HIS A 1 184 ? -20.619 -26.628 -22.564 1.00 33.50 184 HIS A C 1
ATOM 1479 O O . HIS A 1 184 ? -20.711 -27.722 -22.009 1.00 33.50 184 HIS A O 1
ATOM 1485 N N . LEU A 1 185 ? -21.674 -25.852 -22.808 1.00 34.97 185 LEU A N 1
ATOM 1486 C CA . LEU A 1 185 ? -23.030 -26.361 -22.940 1.00 34.97 185 LEU A CA 1
ATOM 1487 C C . LEU A 1 185 ? -23.027 -27.378 -24.085 1.00 34.97 185 LEU A C 1
ATOM 1489 O O . LEU A 1 185 ? -22.840 -27.026 -25.249 1.00 34.97 185 LEU A O 1
ATOM 1493 N N . LEU A 1 186 ? -23.189 -28.648 -23.721 1.00 34.66 186 LEU A N 1
ATOM 1494 C CA . LEU A 1 186 ? -23.539 -29.729 -24.631 1.00 34.66 186 LEU A CA 1
ATOM 1495 C C . LEU A 1 186 ? -24.874 -29.370 -25.294 1.00 34.66 186 LEU A C 1
ATOM 1497 O O . LEU A 1 186 ? -25.930 -29.466 -24.671 1.00 34.66 186 LEU A O 1
ATOM 1501 N N . LEU A 1 187 ? -24.824 -28.940 -26.553 1.00 35.94 187 LEU A N 1
ATOM 1502 C CA . LEU A 1 187 ? -25.985 -28.974 -27.431 1.00 35.94 187 LEU A CA 1
ATOM 1503 C C . LEU A 1 187 ? -26.265 -30.446 -27.740 1.00 35.94 187 LEU A C 1
ATOM 1505 O O . LEU A 1 187 ? -25.537 -31.079 -28.501 1.00 35.94 187 LEU A O 1
ATOM 1509 N N . GLY A 1 188 ? -27.297 -30.992 -27.100 1.00 33.03 188 GLY A N 1
ATOM 1510 C CA . GLY A 1 188 ? -27.915 -32.237 -27.530 1.00 33.03 188 GLY A CA 1
ATOM 1511 C C . GLY A 1 188 ? -28.577 -32.017 -28.886 1.00 33.03 188 GLY A C 1
ATOM 1512 O O . GLY A 1 188 ? -29.559 -31.284 -28.984 1.00 33.03 188 GLY A O 1
ATOM 1513 N N . SER A 1 189 ? -28.020 -32.626 -29.925 1.00 38.31 189 SER A N 1
ATOM 1514 C CA . SER A 1 189 ? -28.694 -32.838 -31.201 1.00 38.31 189 SER A CA 1
ATOM 1515 C C . SER A 1 189 ? -29.527 -34.115 -31.109 1.00 38.31 189 SER A C 1
ATOM 1517 O O . SER A 1 189 ? -28.989 -35.174 -30.769 1.00 38.31 189 SER A O 1
ATOM 1519 N N . GLY A 1 190 ? -30.826 -33.986 -31.387 1.00 36.12 190 GLY A N 1
ATOM 1520 C CA . GLY A 1 190 ? -31.631 -35.096 -31.900 1.00 36.12 190 GLY A CA 1
ATOM 1521 C C . GLY A 1 190 ? -31.286 -35.419 -33.348 1.00 36.12 190 GLY A C 1
ATOM 1522 O O . GLY A 1 190 ? -30.433 -34.707 -33.930 1.00 36.12 190 GLY A O 1
#

Solvent-accessible surface area (backbone atoms only — not comparable to full-atom values): 11330 Å² total; per-residue (Å²): 134,58,82,87,77,49,94,75,83,80,78,86,84,79,70,32,56,38,79,71,37,96,50,59,57,65,49,48,62,73,74,37,61,66,76,58,38,69,66,48,48,63,54,45,50,52,48,13,38,40,33,55,63,49,42,35,47,40,52,69,62,70,40,46,56,87,65,46,78,42,53,54,50,100,82,72,47,80,64,67,45,72,46,68,29,63,32,55,53,48,47,53,51,48,42,24,45,76,25,51,44,17,43,54,73,67,35,88,56,52,78,53,17,48,56,52,46,49,53,57,46,68,57,38,53,87,45,42,85,62,55,58,57,63,42,52,54,38,40,54,50,36,53,48,30,71,75,72,40,52,76,63,44,46,66,69,46,36,58,65,50,40,54,55,48,93,60,100,75,73,78,76,78,66,92,79,72,84,62,79,79,78,79,77,77,79,77,83,77,130

Radius of gyration: 21.8 Å; Cα contacts (8 Å, |Δi|>4): 173; chains: 1; bounding box: 66×56×58 Å

Organism: Galerina marginata (strain CBS 339.88) (NCBI:txid685588)

InterPro domains:
  IPR009100 Acyl-CoA dehydrogenase/oxidase, N-terminal and middle domain superfamily [SSF56645] (55-172)
  IPR041504 Adaptive response protein AidB, N-terminal [PF18158] (8-162)
  IPR052904 Acyl-CoA dehydrogenase-like protein [PTHR42707] (4-163)

Mean predicted aligned error: 8.57 Å

Nearest PDB structures (foldseek):
  6sd8-assembly1_X  TM=9.358E-01  e=5.691E-10  Bdellovibrio bacteriovorus HD100
  4y9j-assembly1_B  TM=9.051E-01  e=1.969E-08  Caenorhabditis elegans
  5ez3-assembly1_A  TM=7.916E-01  e=6.859E-05  Brucella melitensis bv. 1 str. 16M
  3u33-assembly1_B  TM=8.077E-01  e=1.595E-04  Escherichia coli K-12
  6nf8-assembly1_G  TM=1.856E-01  e=1.091E+00  Bos taurus

pLDDT: mean 86.63, std 20.8, range [28.44, 98.56]

Sequence (190 aa):
MRVEEGFQPIPFLEENAYTEDPVLPSLLKRTIPTSIFQEIEPDLKRFGAEVVTTIRALADSGKCFPPKLLQYDQWGRRIDDLQTSEGWREFKALAQREGFPGIFYERKYHEHSRTYGFAKMLLVVGDSNEIFCPMSMTDGSARVIELLGSPEMKKDILPRLTRYAKTSSYPLPNSSLVGIRNTHLLLGSG

Foldseek 3Di:
DDPVVDDDDDDDDDAFLQVPPPPLLVVCCVPAPPVVNVVLVVVSRVLRRCQRPPLQCLLVVVQADDWDFDQADPVRDGDRDIGGGPSLVVLVQVCQLSQFPQLCVVCPVPPCSVVSSVSSCVSRCVRRNNPVVVSVVLVVVLVCCVVPNDPCCVVPPNCVSNDGDPDDDDDDPPPPPPPPPPPPDPPDDD

Secondary structure (DSSP, 8-state):
--GGGSPPPPPP----TTTS-SSHHHHHHHHS-HHHHHHHHHHHHHHHHHIIIIIHHHHHSS-----EEEEE-TTS-EEEEEE--HHHHHHHHHHHHTTTTTHHHH-TTTTHHHHHHHHHHHHHTTTTTTTHHHHHHHHHHHHHHHHH--HHHHHHTHHHHH---SSS--PPP-TT--------------